Protein AF-A0A6I7F996-F1 (afdb_monomer)

Nearest PDB structures (foldseek):
  5msj-assembly3_U  TM=1.846E-01  e=1.921E+00  Mus musculus
  6dfk-assembly1_A  TM=1.838E-01  e=2.867E+00  Plasmodium falciparum 3D7
  6dfk-assembly2_J  TM=1.893E-01  e=5.777E+00  Plasmodium falciparum 3D7
  6dfk-assembly1_G  TM=1.879E-01  e=9.530E+00  Plasmodium falciparum 3D7

Foldseek 3Di:
DVVVVVVVVVVVVVVVVLVVVVVVLVVVLVVCVVVVVVLVNLVSVVVNVLVVLLVVLCCPQVVVPCPPQQWLCVVLPHDPDPVLSVQGRPHGDDDPVVSLVSLLVSLCVVQVVDLVSLVVLLVVLVVVLPDDPVNVVVVCCLVVCVVVVLVCLVVPVVVCVVVPPPPRPSDDVVVVSVSVSVSVVSSSVSVVSRVVVVSVSSNVSSVSSSVSSVVSSVVSVVVD

pLDDT: mean 70.76, std 12.23, range [37.94, 91.31]

Sequence (224 aa):
MLDFLKGFMLVFKQFLWLFLMILGLVLVSIICWNLKLYTPIFYIMVIGAYFFVWYVPYVVFLSPLRIKRDNLYLWLDQPTDRELVSQLSDIDVKGLMENLEAVSKCLKVYAGFDVFKLRLLKGYFKTKNSEGHMEILSRSIITVLTGPILLFAINNRETLEVLKPSDFPDVNPMFLTILNFITLGWYFMSILAALTTDYAINKKRNRLLEEILDACISDLEQKK

Solvent-accessible surface area (backbone atoms only — not comparable to full-atom values): 12381 Å² total; per-residue (Å²): 111,75,62,59,51,49,53,49,48,51,53,48,50,53,53,48,51,52,49,53,50,52,51,49,54,51,52,52,39,53,51,28,55,75,70,68,40,60,63,64,39,54,51,51,53,51,53,52,52,51,51,55,61,55,45,51,54,44,54,69,51,61,50,64,85,65,68,77,50,64,20,41,23,55,61,63,65,62,63,91,43,73,70,62,30,59,67,26,55,76,35,72,59,66,57,72,66,60,43,53,51,51,52,42,50,50,54,36,58,75,36,68,72,34,58,68,51,41,52,50,53,33,52,52,34,50,60,72,52,45,86,48,72,66,54,58,46,51,55,45,50,51,61,62,47,46,58,55,52,53,49,46,55,67,73,41,54,70,73,52,52,76,69,52,69,86,86,50,82,84,47,62,65,68,58,55,53,51,52,50,52,52,49,53,52,50,54,51,52,43,53,50,50,36,56,53,49,55,49,55,51,52,45,54,49,31,49,53,53,36,53,44,39,51,53,50,42,51,56,55,63,73,74,106

Secondary structure (DSSP, 8-state):
-HHHHHHHHHHHHHHHHHHHHHHHHHHHHHHHHHTT-HHHHHHHHHHHHHHHHHHHHIIIIIGGGG----BHHHHTT--S-HHHHHHHHTSBP--HHHHHHHHHHHHHHHTTT-HHHHHHHHHHHHHHHS--HHHHHHHHHHHHHHHHHHHHHHH-HHHHHTTS-TT-TTS-HHHHHHHHHHHHHHHHHHHHHHHHHHHHHHHHHHHHHHHHHHHHHHHHHHT-

Radius of gyration: 25.51 Å; Cα contacts (8 Å, |Δi|>4): 126; chains: 1; bounding box: 50×36×77 Å

Structure (mmCIF, N/CA/C/O backbone):
data_AF-A0A6I7F996-F1
#
_entry.id   AF-A0A6I7F996-F1
#
loop_
_atom_site.group_PDB
_atom_site.id
_atom_site.type_symbol
_atom_site.label_atom_id
_atom_site.label_alt_id
_atom_site.label_comp_id
_atom_site.label_asym_id
_atom_site.label_entity_id
_atom_site.label_seq_id
_atom_site.pdbx_PDB_ins_code
_atom_site.Cartn_x
_atom_site.Cartn_y
_atom_site.Cartn_z
_atom_site.occupancy
_atom_site.B_iso_or_equiv
_atom_site.auth_seq_id
_atom_site.auth_comp_id
_atom_site.auth_asym_id
_atom_site.auth_atom_id
_atom_site.pdbx_PDB_model_num
ATOM 1 N N . MET A 1 1 ? -19.848 16.163 -3.333 1.00 43.62 1 MET A N 1
ATOM 2 C CA . MET A 1 1 ? -19.571 16.540 -4.744 1.00 43.62 1 MET A CA 1
ATOM 3 C C . MET A 1 1 ? -18.198 17.205 -4.929 1.00 43.62 1 MET A C 1
ATOM 5 O O . MET A 1 1 ? -17.421 16.715 -5.737 1.00 43.62 1 MET A O 1
ATOM 9 N N . LEU A 1 2 ? -17.850 18.254 -4.167 1.00 39.06 2 LEU A N 1
ATOM 10 C CA . LEU A 1 2 ? -16.585 19.002 -4.329 1.00 39.06 2 LEU A CA 1
ATOM 11 C C . LEU A 1 2 ? -15.312 18.159 -4.122 1.00 39.06 2 LEU A C 1
ATOM 13 O O . LEU A 1 2 ? -14.304 18.356 -4.792 1.00 39.06 2 LEU A O 1
ATOM 17 N N . ASP A 1 3 ? -15.354 17.198 -3.206 1.00 37.94 3 ASP A N 1
ATOM 18 C CA . ASP A 1 3 ? -14.180 16.390 -2.890 1.00 37.94 3 ASP A CA 1
ATOM 19 C C . ASP A 1 3 ? -14.031 15.132 -3.757 1.00 37.94 3 ASP A C 1
ATOM 21 O O . ASP A 1 3 ? -12.910 14.685 -3.988 1.00 37.94 3 ASP A O 1
ATOM 25 N N . PHE A 1 4 ? -15.135 14.626 -4.313 1.00 41.75 4 PHE A N 1
ATOM 26 C CA . PHE A 1 4 ? -15.098 13.661 -5.416 1.00 41.75 4 PHE A CA 1
ATOM 27 C C . PHE A 1 4 ? -14.421 14.297 -6.640 1.00 41.75 4 PHE A C 1
ATOM 29 O O . PHE A 1 4 ? -13.537 13.699 -7.242 1.00 41.75 4 PHE A O 1
ATOM 36 N N . LEU A 1 5 ? -14.737 15.567 -6.924 1.00 49.84 5 LEU A N 1
ATOM 37 C CA . LEU A 1 5 ? -14.072 16.378 -7.948 1.00 49.84 5 LEU A CA 1
ATOM 38 C C . LEU A 1 5 ? -12.571 16.568 -7.688 1.00 49.84 5 LEU A C 1
ATOM 40 O O . LEU A 1 5 ? -11.797 16.539 -8.637 1.00 49.84 5 LEU A O 1
ATOM 44 N N . LYS A 1 6 ? -12.137 16.722 -6.429 1.00 48.31 6 LYS A N 1
ATOM 45 C CA . LYS A 1 6 ? -10.707 16.820 -6.072 1.00 48.31 6 LYS A CA 1
ATOM 46 C C . LYS A 1 6 ? -9.969 15.489 -6.222 1.00 48.31 6 LYS A C 1
ATOM 48 O O . LYS A 1 6 ? -8.857 15.483 -6.744 1.00 48.31 6 LYS A O 1
ATOM 53 N N . GLY A 1 7 ? -10.574 14.379 -5.789 1.00 49.28 7 GLY A N 1
ATOM 54 C CA . GLY A 1 7 ? -10.022 13.034 -5.986 1.00 49.28 7 GLY A CA 1
ATOM 55 C C . GLY A 1 7 ? -9.913 12.686 -7.471 1.00 49.28 7 GLY A C 1
ATOM 56 O O . GLY A 1 7 ? -8.848 12.292 -7.940 1.00 49.28 7 GLY A O 1
ATOM 57 N N . PHE A 1 8 ? -10.976 12.963 -8.229 1.00 56.00 8 PHE A N 1
ATOM 58 C CA . PHE A 1 8 ? -10.998 12.839 -9.683 1.00 56.00 8 PHE A CA 1
ATOM 59 C C . PHE A 1 8 ? -9.946 13.734 -10.349 1.00 56.00 8 PHE A C 1
ATOM 61 O O . PHE A 1 8 ? -9.205 13.254 -11.197 1.00 56.00 8 PHE A O 1
ATOM 68 N N . MET A 1 9 ? -9.792 14.996 -9.926 1.00 60.12 9 MET A N 1
ATOM 69 C CA . MET A 1 9 ? -8.738 15.888 -10.431 1.00 60.12 9 MET A CA 1
ATOM 70 C C . MET A 1 9 ? -7.330 15.367 -10.146 1.00 60.12 9 MET A C 1
ATOM 72 O O . MET A 1 9 ? -6.432 15.592 -10.950 1.00 60.12 9 MET A O 1
ATOM 76 N N . LEU A 1 10 ? -7.110 14.703 -9.011 1.00 63.66 10 LEU A N 1
ATOM 77 C CA . LEU A 1 10 ? -5.795 14.188 -8.639 1.00 63.66 10 LEU A CA 1
ATOM 78 C C . LEU A 1 10 ? -5.418 12.969 -9.486 1.00 63.66 10 LEU A C 1
ATOM 80 O O . LEU A 1 10 ? -4.315 12.931 -10.029 1.00 63.66 10 LEU A O 1
ATOM 84 N N . VAL A 1 11 ? -6.358 12.041 -9.674 1.00 64.62 11 VAL A N 1
ATOM 85 C CA . VAL A 1 11 ? -6.205 10.904 -10.595 1.00 64.62 11 VAL A CA 1
ATOM 86 C C . VAL A 1 11 ? -6.045 11.410 -12.031 1.00 64.62 11 VAL A C 1
ATOM 88 O O . VAL A 1 11 ? -5.104 11.035 -12.723 1.00 64.62 11 VAL A O 1
ATOM 91 N N . PHE A 1 12 ? -6.881 12.358 -12.459 1.00 71.19 12 PHE A N 1
ATOM 92 C CA . PHE A 1 12 ? -6.782 12.994 -13.772 1.00 71.19 12 PHE A CA 1
ATOM 93 C C . PHE A 1 12 ? -5.434 13.697 -13.975 1.00 71.19 12 PHE A C 1
ATOM 95 O O . PHE A 1 12 ? -4.835 13.572 -15.035 1.00 71.19 12 PHE A O 1
ATOM 102 N N . LYS A 1 13 ? -4.897 14.376 -12.954 1.00 75.62 13 LYS A N 1
ATOM 103 C CA . LYS A 1 13 ? -3.570 15.008 -12.999 1.00 75.62 13 LYS A CA 1
ATOM 104 C C . LYS A 1 13 ? -2.444 13.979 -13.123 1.00 75.62 13 LYS A C 1
ATOM 106 O O . LYS A 1 13 ? -1.468 14.251 -13.817 1.00 75.62 13 LYS A O 1
ATOM 111 N N . GLN A 1 14 ? -2.570 12.817 -12.481 1.00 70.94 14 GLN A N 1
ATOM 112 C CA . GLN A 1 14 ? -1.615 11.711 -12.620 1.00 70.94 14 GLN A CA 1
ATOM 113 C C . GLN A 1 14 ? -1.652 11.116 -14.035 1.00 70.94 14 GLN A C 1
ATOM 115 O O . GLN A 1 14 ? -0.597 10.930 -14.639 1.00 70.94 14 GLN A O 1
ATOM 120 N N . PHE A 1 15 ? -2.847 10.897 -14.594 1.00 74.88 15 PHE A N 1
ATOM 121 C CA . PHE A 1 15 ? -3.007 10.463 -15.986 1.00 74.88 15 PHE A CA 1
ATOM 122 C C . PHE A 1 15 ? -2.517 11.515 -16.984 1.00 74.88 15 PHE A C 1
ATOM 124 O O . PHE A 1 15 ? -1.871 11.164 -17.966 1.00 74.88 15 PHE A O 1
ATOM 131 N N . LEU A 1 16 ? -2.755 12.802 -16.719 1.00 81.25 16 LEU A N 1
ATOM 132 C CA . LEU A 1 16 ? -2.269 13.906 -17.545 1.00 81.25 16 LEU A CA 1
ATOM 133 C C . LEU A 1 16 ? -0.738 13.956 -17.564 1.00 81.25 16 LEU A C 1
ATOM 135 O O . LEU A 1 16 ? -0.148 14.142 -18.622 1.00 81.25 16 LEU A O 1
ATOM 139 N N . TRP A 1 17 ? -0.086 13.753 -16.416 1.00 78.00 17 TRP A N 1
ATOM 140 C CA . TRP A 1 17 ? 1.375 13.676 -16.335 1.00 78.00 17 TRP A CA 1
ATOM 141 C C . TRP A 1 17 ? 1.937 12.505 -17.139 1.00 78.00 17 TRP A C 1
ATOM 143 O O . TRP A 1 17 ? 2.900 12.677 -17.884 1.00 78.00 17 TRP A O 1
ATOM 153 N N . LEU A 1 18 ? 1.310 11.332 -17.031 1.00 77.19 18 LEU A N 1
ATOM 154 C CA . LEU A 1 18 ? 1.701 10.156 -17.803 1.00 77.19 18 LEU A CA 1
ATOM 155 C C . LEU A 1 18 ? 1.487 10.374 -19.308 1.00 77.19 18 LEU A C 1
ATOM 157 O O . LEU A 1 18 ? 2.366 10.061 -20.107 1.00 77.19 18 LEU A O 1
ATOM 161 N N . PHE A 1 19 ? 0.366 10.987 -19.691 1.00 79.94 19 PHE A N 1
ATOM 162 C CA . PHE A 1 19 ? 0.077 11.356 -21.074 1.00 79.94 19 PHE A CA 1
ATOM 163 C C . PHE A 1 19 ? 1.107 12.347 -21.632 1.00 79.94 19 PHE A C 1
ATOM 165 O O . PHE A 1 19 ? 1.636 12.126 -22.717 1.00 79.94 19 PHE A O 1
ATOM 172 N N . LEU A 1 20 ? 1.447 13.401 -20.882 1.00 84.56 20 LEU A N 1
ATOM 173 C CA . LEU A 1 20 ? 2.467 14.379 -21.277 1.00 84.56 20 LEU A CA 1
ATOM 174 C C . LEU A 1 20 ? 3.854 13.742 -21.416 1.00 84.56 20 LEU A C 1
ATOM 176 O O . LEU A 1 20 ? 4.589 14.079 -22.342 1.00 84.56 20 LEU A O 1
ATOM 180 N N . MET A 1 21 ? 4.202 12.800 -20.537 1.00 81.94 21 MET A N 1
ATOM 181 C CA . MET A 1 21 ? 5.456 12.054 -20.634 1.00 81.94 21 MET A CA 1
ATOM 182 C C . MET A 1 21 ? 5.498 11.195 -21.906 1.00 81.94 21 MET A C 1
ATOM 184 O O . MET A 1 21 ? 6.479 11.258 -22.644 1.00 81.94 21 MET A O 1
ATOM 188 N N . ILE A 1 22 ? 4.433 10.438 -22.198 1.00 80.06 22 ILE A N 1
ATOM 189 C CA . ILE A 1 22 ? 4.330 9.634 -23.429 1.00 80.06 22 ILE A CA 1
ATOM 190 C C . ILE A 1 22 ? 4.406 10.538 -24.661 1.00 80.06 22 ILE A C 1
ATOM 192 O O . ILE A 1 22 ? 5.162 10.246 -25.584 1.00 80.06 22 ILE A O 1
ATOM 196 N N . LEU A 1 23 ? 3.682 11.661 -24.660 1.00 83.31 23 LEU A N 1
ATOM 197 C CA . LEU A 1 23 ? 3.721 12.643 -25.742 1.00 83.31 23 LEU A CA 1
ATOM 198 C C . LEU A 1 23 ? 5.149 13.170 -25.962 1.00 83.31 23 LEU A C 1
ATOM 200 O O . LEU A 1 23 ? 5.6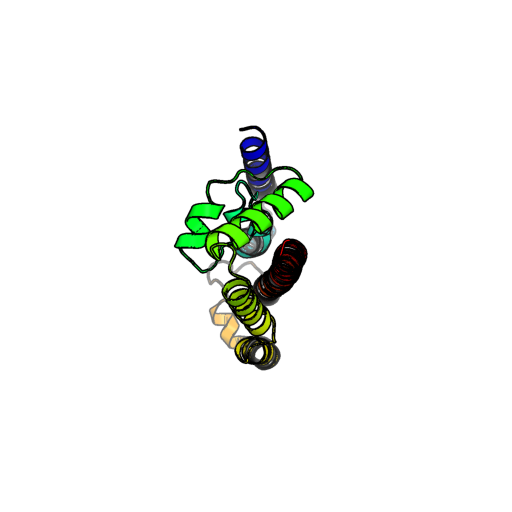07 13.247 -27.100 1.00 83.31 23 LEU A O 1
ATOM 204 N N . GLY A 1 24 ? 5.874 13.471 -24.881 1.00 85.94 24 GLY A N 1
ATOM 205 C CA . GLY A 1 24 ? 7.282 13.864 -24.929 1.00 85.94 24 GLY A CA 1
ATOM 206 C C . GLY A 1 24 ? 8.174 12.787 -25.552 1.00 85.94 24 GLY A C 1
ATOM 207 O O . GLY A 1 24 ? 8.942 13.087 -26.463 1.00 85.94 24 GLY A O 1
ATOM 208 N N . LEU A 1 25 ? 8.036 11.525 -25.131 1.00 82.38 25 LEU A N 1
ATOM 209 C CA . LEU A 1 25 ? 8.804 10.404 -25.692 1.00 82.38 25 LEU A CA 1
ATOM 210 C C . LEU A 1 25 ? 8.501 10.186 -27.184 1.00 82.38 25 LEU A C 1
ATOM 212 O O . LEU A 1 25 ? 9.417 9.932 -27.968 1.00 82.38 25 LEU A O 1
ATOM 216 N N . VAL A 1 26 ? 7.240 10.340 -27.597 1.00 81.25 26 VAL A N 1
ATOM 217 C CA . VAL A 1 26 ? 6.827 10.263 -29.007 1.00 81.25 26 VAL A CA 1
ATOM 218 C C . VAL A 1 26 ? 7.432 11.411 -29.818 1.00 81.25 26 VAL A C 1
ATOM 220 O O . VAL A 1 26 ? 7.997 11.165 -30.882 1.00 81.25 26 VAL A O 1
ATOM 223 N N . LEU A 1 27 ? 7.385 12.649 -29.315 1.00 85.44 27 LEU A N 1
ATOM 224 C CA . LEU A 1 27 ? 7.980 13.810 -29.988 1.00 85.44 27 LEU A CA 1
ATOM 225 C C . LEU A 1 27 ? 9.492 13.646 -30.177 1.00 85.44 27 LEU A C 1
ATOM 227 O O . LEU A 1 27 ? 9.997 13.864 -31.277 1.00 85.44 27 LEU A O 1
ATOM 231 N N . VAL A 1 28 ? 10.208 13.201 -29.140 1.00 84.75 28 VAL A N 1
ATOM 232 C CA . VAL A 1 28 ? 11.648 12.920 -29.239 1.00 84.75 28 VAL A CA 1
ATOM 233 C C . VAL A 1 28 ? 11.909 11.802 -30.254 1.00 84.75 28 VAL A C 1
ATOM 235 O O . VAL A 1 28 ? 12.812 11.932 -31.077 1.00 84.75 28 VAL A O 1
ATOM 238 N N . SER A 1 29 ? 11.078 10.756 -30.279 1.00 78.69 29 SER A N 1
ATOM 239 C CA . SER A 1 29 ? 11.195 9.667 -31.261 1.00 78.69 29 SER A CA 1
ATOM 240 C C . SER A 1 29 ? 11.006 10.155 -32.703 1.00 78.69 29 SER A C 1
ATOM 242 O O . SER A 1 29 ? 11.769 9.763 -33.583 1.00 78.69 29 SER A O 1
ATOM 244 N N . ILE A 1 30 ? 10.047 11.057 -32.952 1.00 81.69 30 ILE A N 1
ATOM 245 C CA . ILE A 1 30 ? 9.816 11.671 -34.272 1.00 81.69 30 ILE A CA 1
ATOM 246 C C . ILE A 1 30 ? 11.012 12.537 -34.693 1.00 81.69 30 ILE A C 1
ATOM 248 O O . ILE A 1 30 ? 11.427 12.497 -35.852 1.00 81.69 30 ILE A O 1
ATOM 252 N N . ILE A 1 31 ? 11.595 13.308 -33.771 1.00 85.75 31 ILE A N 1
ATOM 253 C CA . ILE A 1 31 ? 12.795 14.115 -34.046 1.00 85.75 31 ILE A CA 1
ATOM 254 C C . ILE A 1 31 ? 13.975 13.200 -34.403 1.00 85.75 31 ILE A C 1
ATOM 256 O O . ILE A 1 31 ? 14.625 13.410 -35.426 1.00 85.75 31 ILE A O 1
ATOM 260 N N . CYS A 1 32 ? 14.216 12.147 -33.616 1.00 84.06 32 CYS A N 1
ATOM 261 C CA . CYS A 1 32 ? 15.264 11.164 -33.893 1.00 84.06 32 CYS A CA 1
ATOM 262 C C . CYS A 1 32 ? 15.055 10.453 -35.238 1.00 84.06 32 CYS A C 1
ATOM 264 O O . CYS A 1 32 ? 16.023 10.249 -35.971 1.00 84.06 32 CYS A O 1
ATOM 266 N N . TRP A 1 33 ? 13.805 10.141 -35.600 1.00 79.50 33 TRP A N 1
ATOM 267 C CA . TRP A 1 33 ? 13.462 9.540 -36.891 1.00 79.50 33 TRP A CA 1
ATOM 268 C C . TRP A 1 33 ? 13.813 10.461 -38.064 1.00 79.50 33 TRP A C 1
ATOM 270 O O . TRP A 1 33 ? 14.453 10.029 -39.021 1.00 79.50 33 TRP A O 1
ATOM 280 N N . ASN A 1 34 ? 13.467 11.749 -37.968 1.00 84.88 34 ASN A N 1
ATOM 281 C CA . ASN A 1 34 ? 13.805 12.747 -38.989 1.00 84.88 34 ASN A CA 1
ATOM 282 C C . ASN A 1 34 ? 15.320 12.963 -39.129 1.00 84.88 34 ASN A C 1
ATOM 284 O O . ASN A 1 34 ? 15.812 13.204 -40.230 1.00 84.88 34 ASN A O 1
ATOM 288 N N . LEU A 1 35 ? 16.068 12.822 -38.033 1.00 86.88 35 LEU A N 1
ATOM 289 C CA . LEU A 1 35 ? 17.531 12.892 -38.020 1.00 86.88 35 LEU A CA 1
ATOM 290 C C . LEU A 1 35 ? 18.212 11.568 -38.417 1.00 86.88 35 LEU A C 1
ATOM 292 O O . LEU A 1 35 ? 19.439 11.498 -38.409 1.00 86.88 35 LEU A O 1
ATOM 296 N N . LYS A 1 36 ? 17.443 10.522 -38.766 1.00 83.56 36 LYS A N 1
ATOM 297 C CA . LYS A 1 36 ? 17.928 9.159 -39.069 1.00 83.56 36 LYS A CA 1
ATOM 298 C C . LYS A 1 36 ? 18.765 8.539 -37.939 1.00 83.56 36 LYS A C 1
ATOM 300 O O . LYS A 1 36 ? 19.608 7.674 -38.170 1.00 83.56 36 LYS A O 1
ATOM 305 N N . LEU A 1 37 ? 18.521 8.968 -36.703 1.00 80.19 37 LEU A N 1
ATOM 306 C CA . LEU A 1 37 ? 19.146 8.432 -35.500 1.00 80.19 37 LEU A CA 1
ATOM 307 C C . LEU A 1 37 ? 18.280 7.288 -34.966 1.00 80.19 37 LEU A C 1
ATOM 309 O O . LEU A 1 37 ? 17.506 7.470 -34.032 1.00 80.19 37 LEU A O 1
ATOM 313 N N . TYR A 1 38 ? 18.390 6.106 -35.572 1.00 75.06 38 TYR A N 1
ATOM 314 C CA . TYR A 1 38 ? 17.529 4.964 -35.238 1.00 75.06 38 TYR A CA 1
ATOM 315 C C . TYR A 1 38 ? 17.861 4.327 -33.884 1.00 75.06 38 TYR A C 1
ATOM 317 O O . TYR A 1 38 ? 16.960 3.967 -33.134 1.00 75.06 38 TYR A O 1
ATOM 325 N N . THR A 1 39 ? 19.141 4.268 -33.511 1.00 76.25 39 THR A N 1
ATOM 326 C CA . THR A 1 39 ? 19.589 3.714 -32.225 1.00 76.25 39 THR A CA 1
ATOM 327 C C . THR A 1 39 ? 18.903 4.355 -31.007 1.00 76.25 39 THR A C 1
ATOM 329 O O . THR A 1 39 ? 18.321 3.613 -30.219 1.00 76.25 39 THR A O 1
ATOM 332 N N . PRO A 1 40 ? 18.880 5.693 -30.819 1.00 78.38 40 PRO A N 1
ATOM 333 C CA . PRO A 1 40 ? 18.213 6.295 -29.661 1.00 78.38 40 PRO A CA 1
ATOM 334 C C . PRO A 1 40 ? 16.697 6.053 -29.621 1.00 78.38 40 PRO A C 1
ATOM 336 O O . PRO A 1 40 ? 16.137 6.023 -28.529 1.00 78.38 40 PRO A O 1
ATOM 339 N N . ILE A 1 41 ? 16.036 5.816 -30.761 1.00 75.12 41 ILE A N 1
ATOM 340 C CA . ILE A 1 41 ? 14.598 5.490 -30.802 1.00 75.12 41 ILE A CA 1
ATOM 341 C C . ILE A 1 41 ? 14.331 4.182 -30.053 1.00 75.12 41 ILE A C 1
ATOM 343 O O . ILE A 1 41 ? 13.409 4.120 -29.241 1.00 75.12 41 ILE A O 1
ATOM 347 N N . PHE A 1 42 ? 15.175 3.165 -30.246 1.00 72.31 42 PHE A N 1
ATOM 348 C CA . PHE A 1 42 ? 15.040 1.895 -29.533 1.00 72.31 42 PHE A CA 1
ATOM 349 C C . PHE A 1 42 ? 15.235 2.049 -28.018 1.00 72.31 42 PHE A C 1
ATOM 351 O O . PHE A 1 42 ? 14.460 1.489 -27.244 1.00 72.31 42 PHE A O 1
ATOM 358 N N . TYR A 1 43 ? 16.195 2.868 -27.570 1.00 79.31 43 TYR A N 1
ATOM 359 C CA . TYR A 1 43 ? 16.358 3.163 -26.138 1.00 79.31 43 TYR A CA 1
ATOM 360 C C . TYR A 1 43 ? 15.144 3.903 -25.561 1.00 79.31 43 TYR A C 1
ATOM 362 O O . TYR A 1 43 ? 14.701 3.573 -24.463 1.00 79.31 43 TYR A O 1
ATOM 370 N N . ILE A 1 44 ? 14.575 4.862 -26.298 1.00 78.75 44 ILE A N 1
ATOM 371 C CA . ILE A 1 44 ? 13.371 5.599 -25.885 1.00 78.75 44 ILE A CA 1
ATOM 372 C C . ILE A 1 44 ? 12.171 4.654 -25.744 1.00 78.75 44 ILE A C 1
ATOM 374 O O . ILE A 1 44 ? 11.451 4.732 -24.747 1.00 78.75 44 ILE A O 1
ATOM 378 N N . MET A 1 45 ? 11.981 3.732 -26.694 1.00 73.12 45 MET A N 1
ATOM 379 C CA . MET A 1 45 ? 10.914 2.726 -26.638 1.00 73.12 45 MET A CA 1
ATOM 380 C C . MET A 1 45 ? 11.061 1.802 -25.427 1.00 73.12 45 MET A C 1
ATOM 382 O O . MET A 1 45 ? 10.096 1.600 -24.688 1.00 73.12 45 MET A O 1
ATOM 386 N N . VAL A 1 46 ? 12.271 1.291 -25.184 1.00 75.88 46 VAL A N 1
ATOM 387 C CA . VAL A 1 46 ? 12.561 0.434 -24.027 1.00 75.88 46 VAL A CA 1
ATOM 388 C C . VAL A 1 46 ? 12.302 1.184 -22.721 1.00 75.88 46 VAL A C 1
ATOM 390 O O . VAL A 1 46 ? 11.573 0.686 -21.866 1.00 75.88 46 VAL A O 1
ATOM 393 N N . ILE A 1 47 ? 12.830 2.401 -22.573 1.00 81.44 47 ILE A N 1
ATOM 394 C CA . ILE A 1 47 ? 12.609 3.235 -21.383 1.00 81.44 47 ILE A CA 1
ATOM 395 C C . ILE A 1 47 ? 11.108 3.467 -21.158 1.00 81.44 47 ILE A C 1
ATOM 397 O O . ILE A 1 47 ? 10.624 3.289 -20.041 1.00 81.44 47 ILE A O 1
ATOM 401 N N . GLY A 1 48 ? 10.356 3.798 -22.213 1.00 71.50 48 GLY A N 1
ATOM 402 C CA . GLY A 1 48 ? 8.905 3.981 -22.144 1.00 71.50 48 GLY A CA 1
ATOM 403 C C . GLY A 1 48 ? 8.161 2.738 -21.643 1.00 71.50 48 GLY A C 1
ATOM 404 O O . GLY A 1 48 ? 7.291 2.854 -20.779 1.00 71.50 48 GLY A O 1
ATOM 405 N N . ALA A 1 49 ? 8.540 1.548 -22.120 1.00 73.44 49 ALA A N 1
ATOM 406 C CA . ALA A 1 49 ? 7.951 0.285 -21.676 1.00 73.44 49 ALA A CA 1
ATOM 407 C C . ALA A 1 49 ? 8.213 0.012 -20.184 1.00 73.44 49 ALA A C 1
ATOM 409 O O . ALA A 1 49 ? 7.280 -0.297 -19.441 1.00 73.44 49 ALA A O 1
ATOM 410 N N . TYR A 1 50 ? 9.452 0.195 -19.714 1.00 75.81 50 TYR A N 1
ATOM 411 C CA . TYR A 1 50 ? 9.786 0.029 -18.294 1.00 75.81 50 TYR A CA 1
ATOM 412 C C . TYR A 1 50 ? 9.058 1.036 -17.399 1.00 75.81 50 TYR A C 1
ATOM 414 O O . TYR A 1 50 ? 8.539 0.654 -16.351 1.00 75.81 50 TYR A O 1
ATOM 422 N N . PHE A 1 51 ? 8.943 2.299 -17.820 1.00 75.94 51 PHE A N 1
ATOM 423 C CA . PHE A 1 51 ? 8.164 3.295 -17.081 1.00 75.94 51 PHE A CA 1
ATOM 424 C C . PHE A 1 51 ? 6.692 2.898 -16.945 1.00 75.94 51 PHE A C 1
ATOM 426 O O . PHE A 1 51 ? 6.115 3.066 -15.870 1.00 75.94 51 PHE A O 1
ATOM 433 N N . PHE A 1 52 ? 6.088 2.342 -17.999 1.00 70.31 52 PHE A N 1
ATOM 434 C CA . PHE A 1 52 ? 4.715 1.842 -17.940 1.00 70.31 52 PHE A CA 1
ATOM 435 C C . PHE A 1 52 ? 4.576 0.690 -16.936 1.00 70.31 52 PHE A C 1
ATOM 437 O O . PHE A 1 52 ? 3.668 0.693 -16.104 1.00 70.31 52 PHE A O 1
ATOM 444 N N . VAL A 1 53 ? 5.525 -0.249 -16.953 1.00 70.31 53 VAL A N 1
ATOM 445 C CA . VAL A 1 53 ? 5.588 -1.355 -15.989 1.00 70.31 53 VAL A CA 1
ATOM 446 C C . VAL A 1 53 ? 5.739 -0.840 -14.551 1.00 70.31 53 VAL A C 1
ATOM 448 O O . VAL A 1 53 ? 5.041 -1.319 -13.664 1.00 70.31 53 VAL A O 1
ATOM 451 N N . TRP A 1 54 ? 6.579 0.167 -14.297 1.00 76.06 54 TRP A N 1
ATOM 452 C CA . TRP A 1 54 ? 6.771 0.742 -12.954 1.00 76.06 54 TRP A CA 1
ATOM 453 C C . TRP A 1 54 ? 5.582 1.568 -12.458 1.00 76.06 54 TRP A C 1
ATOM 455 O O . TRP A 1 54 ? 5.363 1.670 -11.245 1.00 76.06 54 TRP A O 1
ATOM 465 N N . TYR A 1 55 ? 4.803 2.137 -13.378 1.00 71.50 55 TYR A N 1
ATOM 466 C CA . TYR A 1 55 ? 3.616 2.918 -13.053 1.00 71.50 55 TYR A CA 1
ATOM 467 C C . TYR A 1 55 ? 2.501 2.058 -12.441 1.00 71.50 55 TYR A C 1
ATOM 469 O O . TYR A 1 55 ? 1.799 2.518 -11.542 1.00 71.50 55 TYR A O 1
ATOM 477 N N . VAL A 1 56 ? 2.367 0.792 -12.854 1.00 67.81 56 VAL A N 1
ATOM 478 C CA . VAL A 1 56 ? 1.331 -0.114 -12.329 1.00 67.81 56 VAL A CA 1
ATOM 479 C C . VAL A 1 56 ? 1.478 -0.341 -10.813 1.00 67.81 56 VAL A C 1
ATOM 481 O O . VAL A 1 56 ? 0.517 -0.066 -10.095 1.00 67.81 56 VAL A O 1
ATOM 484 N N . PRO A 1 57 ? 2.647 -0.742 -10.270 1.00 64.88 57 PRO A N 1
ATOM 485 C CA . PRO A 1 57 ? 2.866 -0.815 -8.826 1.00 64.88 57 PRO A CA 1
ATOM 486 C C . PRO A 1 57 ? 2.624 0.505 -8.098 1.00 64.88 57 PRO A C 1
ATOM 488 O O . PRO A 1 57 ? 2.077 0.510 -6.999 1.00 64.88 57 PRO A O 1
ATOM 491 N N . TYR A 1 58 ? 3.004 1.630 -8.707 1.00 68.12 58 TYR A N 1
ATOM 492 C CA . TYR A 1 58 ? 2.777 2.948 -8.122 1.00 68.12 58 TYR A CA 1
ATOM 493 C C . TYR A 1 58 ? 1.279 3.242 -7.946 1.00 68.12 58 TYR A C 1
ATOM 495 O O . TYR A 1 58 ? 0.850 3.673 -6.876 1.00 68.12 58 TYR A O 1
ATOM 503 N N . VAL A 1 59 ? 0.456 2.948 -8.953 1.00 65.06 59 VAL A N 1
ATOM 504 C CA . VAL A 1 59 ? -0.996 3.146 -8.860 1.00 65.06 59 VAL A CA 1
ATOM 505 C C . VAL A 1 59 ? -1.653 2.113 -7.944 1.00 65.06 59 VAL A C 1
ATOM 507 O O . VAL A 1 59 ? -2.505 2.473 -7.139 1.00 65.06 59 VAL A O 1
ATOM 510 N N . VAL A 1 60 ? -1.261 0.843 -8.028 1.00 61.88 60 VAL A N 1
ATOM 511 C CA . VAL A 1 60 ? -1.933 -0.246 -7.303 1.00 61.88 60 VAL A CA 1
ATOM 512 C C . VAL A 1 60 ? -1.530 -0.304 -5.830 1.00 61.88 60 VAL A C 1
ATOM 514 O O . VAL A 1 60 ? -2.394 -0.485 -4.981 1.00 61.88 60 VAL A O 1
ATOM 517 N N . PHE A 1 61 ? -0.245 -0.140 -5.506 1.00 59.56 61 PHE A N 1
ATOM 518 C CA . PHE A 1 61 ? 0.266 -0.333 -4.143 1.00 59.56 61 PHE A CA 1
ATOM 519 C C . PHE A 1 61 ? 0.498 0.976 -3.383 1.00 59.56 61 PHE A C 1
ATOM 521 O O . PHE A 1 61 ? 0.345 1.007 -2.166 1.00 59.56 61 PHE A O 1
ATOM 528 N N . LEU A 1 62 ? 0.858 2.065 -4.072 1.00 59.31 62 LEU A N 1
ATOM 529 C CA . LEU A 1 62 ? 1.214 3.338 -3.426 1.00 59.31 62 LEU A CA 1
ATOM 530 C C . LEU A 1 62 ? 0.088 4.385 -3.492 1.00 59.31 62 LEU A C 1
ATOM 532 O O . LEU A 1 62 ? -0.048 5.195 -2.574 1.00 59.31 62 LEU A O 1
ATOM 536 N N . SER A 1 63 ? -0.756 4.370 -4.531 1.00 52.62 63 SER A N 1
ATOM 537 C CA . SER A 1 63 ? -1.863 5.326 -4.671 1.00 52.62 63 SER A CA 1
ATOM 538 C C . SER A 1 63 ? -3.094 5.097 -3.775 1.00 52.62 63 SER A C 1
ATOM 540 O O . SER A 1 63 ? -3.724 6.106 -3.436 1.00 52.62 63 SER A O 1
ATOM 542 N N . PRO A 1 64 ? -3.492 3.875 -3.346 1.00 50.12 64 PRO A N 1
ATOM 543 C CA . PRO A 1 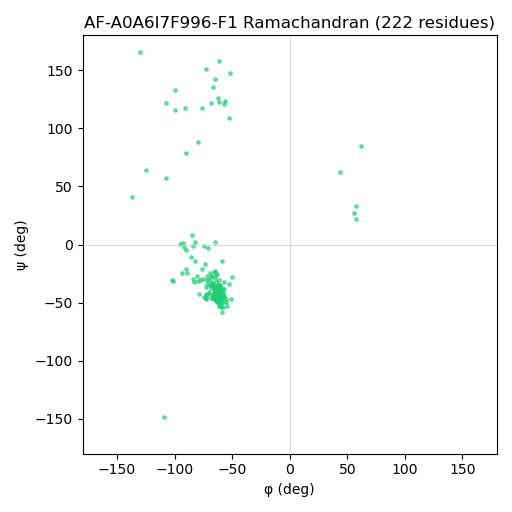64 ? -4.697 3.723 -2.522 1.00 50.12 64 PRO A CA 1
ATOM 544 C C . PRO A 1 64 ? -4.536 4.252 -1.087 1.00 50.12 64 PRO A C 1
ATOM 546 O O . PRO A 1 64 ? -5.518 4.340 -0.356 1.00 50.12 64 PRO A O 1
ATOM 549 N N . LEU A 1 65 ? -3.351 4.735 -0.696 1.00 49.66 65 LEU A N 1
ATOM 550 C CA . LEU A 1 65 ? -3.097 5.353 0.614 1.00 49.66 65 LEU A CA 1
ATOM 551 C C . LEU A 1 65 ? -3.851 6.675 0.868 1.00 49.66 65 LEU A C 1
ATOM 553 O O . LEU A 1 65 ? -3.670 7.303 1.912 1.00 49.66 65 LEU A O 1
ATOM 557 N N . ARG A 1 66 ? -4.696 7.128 -0.066 1.00 48.78 66 ARG A N 1
ATOM 558 C CA . ARG A 1 66 ? -5.561 8.307 0.096 1.00 48.78 66 ARG A CA 1
ATOM 559 C C . ARG A 1 66 ? -6.976 8.081 -0.434 1.00 48.78 66 ARG A C 1
ATOM 561 O O . ARG A 1 66 ? -7.540 8.982 -1.057 1.00 48.78 66 ARG A O 1
ATOM 568 N N . ILE A 1 67 ? -7.571 6.909 -0.199 1.00 55.22 67 ILE A N 1
ATOM 569 C CA . ILE A 1 67 ? -9.029 6.791 -0.346 1.00 55.22 67 ILE A CA 1
ATOM 570 C C . ILE A 1 67 ? -9.650 7.827 0.594 1.00 55.22 67 ILE A C 1
ATOM 572 O O . ILE A 1 67 ? -9.373 7.858 1.796 1.00 55.22 67 ILE A O 1
ATOM 576 N N . LYS A 1 68 ? -10.429 8.745 0.022 1.00 54.81 68 LYS A N 1
ATOM 577 C CA . LYS A 1 68 ? -11.155 9.737 0.799 1.00 54.81 68 LYS A CA 1
ATOM 578 C C . LYS A 1 68 ? -12.125 8.981 1.708 1.00 54.81 68 LYS A C 1
ATOM 580 O O . LYS A 1 68 ? -12.914 8.158 1.255 1.00 54.81 68 LYS A O 1
ATOM 585 N N . ARG A 1 69 ? -11.998 9.216 3.009 1.00 67.31 69 ARG A N 1
ATOM 586 C CA . ARG A 1 69 ? -12.824 8.581 4.033 1.00 67.31 69 ARG A CA 1
ATOM 587 C C . ARG A 1 69 ? -14.153 9.324 4.072 1.00 67.31 69 ARG A C 1
ATOM 589 O O . ARG A 1 69 ? -14.259 10.337 4.755 1.00 67.31 69 ARG A O 1
ATOM 596 N N . ASP A 1 70 ? -15.093 8.882 3.242 1.00 64.00 70 ASP A N 1
ATOM 597 C CA . ASP A 1 70 ? -16.380 9.561 3.039 1.00 64.00 70 ASP A CA 1
ATOM 598 C C . ASP A 1 70 ? -17.386 9.255 4.156 1.00 64.00 70 ASP A C 1
ATOM 600 O O . ASP A 1 70 ? -18.165 10.123 4.537 1.00 64.00 70 ASP A O 1
ATOM 604 N N . ASN A 1 71 ? -17.308 8.061 4.745 1.00 69.88 71 ASN A N 1
ATOM 605 C CA . ASN A 1 71 ? -18.129 7.648 5.882 1.00 69.88 71 ASN A CA 1
ATOM 606 C C . ASN A 1 71 ? -17.271 7.059 7.012 1.00 69.88 71 ASN A C 1
ATOM 608 O O . ASN A 1 71 ? -16.090 6.749 6.827 1.00 69.88 71 ASN A O 1
ATOM 612 N N . LEU A 1 72 ? -17.856 6.927 8.201 1.00 69.62 72 LEU A N 1
ATOM 613 C CA . LEU A 1 72 ? -17.155 6.504 9.412 1.00 69.62 72 LEU A CA 1
ATOM 614 C C . LEU A 1 72 ? -16.631 5.060 9.307 1.00 69.62 72 LEU A C 1
ATOM 616 O O . LEU A 1 72 ? -15.582 4.743 9.866 1.00 69.62 72 LEU A O 1
ATOM 620 N N . TYR A 1 73 ? -17.304 4.212 8.523 1.00 68.06 73 TYR A N 1
ATOM 621 C CA . TYR A 1 73 ? -16.838 2.879 8.132 1.00 68.06 73 TYR A CA 1
ATOM 622 C C . TYR A 1 73 ? -15.505 2.912 7.369 1.00 68.06 73 TYR A C 1
ATOM 624 O O . TYR A 1 73 ? -14.557 2.216 7.743 1.00 68.06 73 TYR A O 1
ATOM 632 N N . LEU A 1 74 ? -15.416 3.740 6.322 1.00 66.44 74 LEU A N 1
ATOM 633 C CA . LEU A 1 74 ? -14.184 3.977 5.568 1.00 66.44 74 LEU A CA 1
ATOM 634 C C . LEU A 1 74 ? -13.160 4.719 6.427 1.00 66.44 74 LEU A C 1
ATOM 636 O O . LEU A 1 74 ? -11.968 4.483 6.298 1.00 66.44 74 LEU A O 1
ATOM 640 N N . TRP A 1 75 ? -13.602 5.583 7.343 1.00 69.00 75 TRP A N 1
ATOM 641 C CA . TRP A 1 75 ? -12.707 6.291 8.254 1.00 69.00 75 TRP A CA 1
ATOM 642 C C . TRP A 1 75 ? -12.005 5.365 9.247 1.00 69.00 75 TRP A C 1
ATOM 644 O O . TRP A 1 75 ? -10.830 5.575 9.558 1.00 69.00 75 TRP A O 1
ATOM 654 N N . LEU A 1 76 ? -12.711 4.326 9.691 1.00 65.44 76 LEU A N 1
ATOM 655 C CA . LEU A 1 76 ? -12.189 3.238 10.510 1.00 65.44 76 LEU A CA 1
ATOM 656 C C . LEU A 1 76 ? -11.533 2.116 9.683 1.00 65.44 76 LEU A C 1
ATOM 658 O O . LEU A 1 76 ? -11.179 1.094 10.267 1.00 65.44 76 LEU A O 1
ATOM 662 N N . ASP A 1 77 ? -11.352 2.292 8.365 1.00 59.62 77 ASP A N 1
ATOM 663 C CA . ASP A 1 77 ? -10.764 1.314 7.436 1.00 59.62 77 ASP A CA 1
ATOM 664 C C . ASP A 1 77 ? -11.305 -0.115 7.674 1.00 59.62 77 ASP A C 1
ATOM 666 O O . ASP A 1 77 ? -10.570 -1.034 8.043 1.00 59.62 77 ASP A O 1
ATOM 670 N N . GLN A 1 78 ? -12.619 -0.273 7.482 1.00 59.09 78 GLN A N 1
ATOM 671 C CA . GLN A 1 78 ? -13.367 -1.538 7.454 1.00 59.09 78 GLN A CA 1
ATOM 672 C C . GLN A 1 78 ? -13.358 -2.374 8.755 1.00 59.09 78 GLN A C 1
ATOM 674 O O . GLN A 1 78 ? -12.594 -3.336 8.897 1.00 59.09 78 GLN A O 1
ATOM 679 N N . PRO A 1 79 ? -14.259 -2.086 9.715 1.00 56.91 79 PRO A N 1
ATOM 680 C CA . PRO A 1 79 ? -14.591 -3.016 10.791 1.00 56.91 79 PRO A CA 1
ATOM 681 C C . PRO A 1 79 ? -14.962 -4.412 10.274 1.00 56.91 79 PRO A C 1
ATOM 683 O O . PRO A 1 79 ? -15.515 -4.586 9.192 1.00 56.91 79 PRO A O 1
ATOM 686 N N . THR A 1 80 ? -14.628 -5.423 11.073 1.00 54.78 80 THR A N 1
ATOM 687 C CA . THR A 1 80 ? -14.668 -6.841 10.675 1.00 54.78 80 THR A CA 1
ATOM 688 C C . THR A 1 80 ? -16.051 -7.481 10.858 1.00 54.78 80 THR A C 1
ATOM 690 O O . THR A 1 80 ? -16.275 -8.588 10.381 1.00 54.78 80 THR A O 1
ATOM 693 N N . ASP A 1 81 ? -16.974 -6.791 11.533 1.00 62.28 81 ASP A N 1
ATOM 694 C CA . ASP A 1 81 ? -18.321 -7.273 11.845 1.00 62.28 81 ASP A CA 1
ATOM 695 C C . ASP A 1 81 ? -19.366 -6.553 10.985 1.00 62.28 81 ASP A C 1
ATOM 697 O O . ASP A 1 81 ? -19.471 -5.331 11.053 1.00 62.28 81 ASP A O 1
ATOM 701 N N . ARG A 1 82 ? -20.144 -7.312 10.199 1.00 63.59 82 ARG A N 1
ATOM 702 C CA . ARG A 1 82 ? -21.172 -6.799 9.273 1.00 63.59 82 ARG A CA 1
ATOM 703 C C . ARG A 1 82 ? -22.226 -5.937 9.966 1.00 63.59 82 ARG A C 1
ATOM 705 O O . ARG A 1 82 ? -22.731 -5.003 9.348 1.00 63.59 82 ARG A O 1
ATOM 712 N N . GLU A 1 83 ? -22.551 -6.226 11.221 1.00 65.38 83 GLU A N 1
ATOM 713 C CA . GLU A 1 83 ? -23.570 -5.470 11.950 1.00 65.38 83 GLU A CA 1
ATOM 714 C C . GLU A 1 83 ? -23.027 -4.097 12.371 1.00 65.38 83 GLU A C 1
ATOM 716 O O . GLU A 1 83 ? -23.635 -3.065 12.086 1.00 65.38 83 GLU A O 1
ATOM 721 N N . LEU A 1 84 ? -21.803 -4.059 12.904 1.00 66.44 84 LEU A N 1
ATOM 722 C CA . LEU A 1 84 ? -21.087 -2.817 13.210 1.00 66.44 84 LEU A CA 1
ATOM 723 C C . LEU A 1 84 ? -20.751 -2.014 11.937 1.00 66.44 84 LEU A C 1
ATOM 725 O O . LEU A 1 84 ? -20.831 -0.787 11.936 1.00 66.44 84 LEU A O 1
ATOM 729 N N . VAL A 1 85 ? -20.411 -2.701 10.839 1.00 67.06 85 VAL A N 1
ATOM 730 C CA . VAL A 1 85 ? -20.194 -2.112 9.505 1.00 67.06 85 VAL A CA 1
ATOM 731 C C . VAL A 1 85 ? -21.418 -1.317 9.070 1.00 67.06 85 VAL A C 1
ATOM 733 O O . VAL A 1 85 ? -21.263 -0.168 8.672 1.00 67.06 85 VAL A O 1
ATOM 736 N N . SER A 1 86 ? -22.611 -1.910 9.177 1.00 67.81 86 SER A N 1
ATOM 737 C CA . SER A 1 86 ? -23.859 -1.270 8.749 1.00 67.81 86 SER A CA 1
ATOM 738 C C . SER A 1 86 ? -24.183 -0.010 9.556 1.00 67.81 86 SER A C 1
ATOM 740 O O . SER A 1 86 ? -24.623 0.990 9.004 1.00 67.81 86 SER A O 1
ATOM 742 N N . GLN A 1 87 ? -23.884 -0.007 10.857 1.00 70.12 87 GLN A N 1
ATOM 743 C CA . GLN A 1 87 ? -24.106 1.168 11.704 1.00 70.12 87 GLN A CA 1
ATOM 744 C C . GLN A 1 87 ? -23.115 2.301 11.404 1.00 70.12 87 GLN A C 1
ATOM 746 O O . GLN A 1 87 ? -23.444 3.475 11.556 1.00 70.12 87 GLN A O 1
ATOM 751 N N . LEU A 1 88 ? -21.895 1.962 10.980 1.00 69.31 88 LEU A N 1
ATOM 752 C CA . LEU A 1 88 ? -20.828 2.923 10.689 1.00 69.31 88 LEU A CA 1
ATOM 753 C C . LEU A 1 88 ? -20.824 3.402 9.230 1.00 69.31 88 LEU A C 1
ATOM 755 O O . LEU A 1 88 ? -20.237 4.448 8.943 1.00 69.31 88 LEU A O 1
ATOM 759 N N . SER A 1 89 ? -21.435 2.659 8.301 1.00 70.06 89 SER A N 1
ATOM 760 C CA . SER A 1 89 ? -21.493 3.031 6.881 1.00 70.06 89 SER A CA 1
ATOM 761 C C . SER A 1 89 ? -22.360 4.255 6.625 1.00 70.06 89 SER A C 1
ATOM 763 O O . SER A 1 89 ? -22.083 4.999 5.685 1.00 70.06 89 SER A O 1
ATOM 765 N N . ASP A 1 90 ? -23.354 4.477 7.483 1.00 72.56 90 ASP A N 1
ATOM 766 C CA . ASP A 1 90 ? -24.381 5.505 7.308 1.00 72.56 90 ASP A CA 1
ATOM 767 C C . ASP A 1 90 ? -24.012 6.839 7.980 1.00 72.56 90 ASP A C 1
ATOM 769 O O . ASP A 1 90 ? -24.761 7.813 7.902 1.00 72.56 90 ASP A O 1
ATOM 773 N N . ILE A 1 91 ? -22.859 6.903 8.656 1.00 72.69 91 ILE A N 1
ATOM 774 C CA . ILE A 1 91 ? -22.404 8.099 9.370 1.00 72.69 91 ILE A CA 1
ATOM 775 C C . ILE A 1 91 ? -21.386 8.855 8.517 1.00 72.69 91 ILE A C 1
ATOM 777 O O . ILE A 1 91 ? -20.282 8.363 8.272 1.00 72.69 91 ILE A O 1
ATOM 781 N N . ASP A 1 92 ? -21.736 10.077 8.120 1.00 72.56 92 ASP A N 1
ATOM 782 C CA . ASP A 1 92 ? -20.828 10.989 7.420 1.00 72.56 92 ASP A CA 1
ATOM 783 C C . ASP A 1 92 ? -19.644 11.411 8.300 1.00 72.56 92 ASP A C 1
ATOM 785 O O . ASP A 1 92 ? -19.786 11.686 9.495 1.00 72.56 92 ASP A O 1
ATOM 789 N N . VAL A 1 93 ? -18.467 11.527 7.680 1.00 67.94 93 VAL A N 1
ATOM 790 C CA . VAL A 1 93 ? -17.252 12.014 8.348 1.00 67.94 93 VAL A CA 1
ATOM 791 C C . VAL A 1 93 ? -17.320 13.531 8.516 1.00 67.94 93 VAL A C 1
ATOM 793 O O . VAL A 1 93 ? -17.320 14.279 7.538 1.00 67.94 93 VAL A O 1
ATOM 796 N N . LYS A 1 94 ? -17.319 13.993 9.769 1.00 74.12 94 LYS A N 1
ATOM 797 C CA . LYS A 1 94 ? -17.252 15.414 10.141 1.00 74.12 94 LYS A CA 1
ATOM 798 C C . LYS A 1 94 ? -15.891 15.762 10.763 1.00 74.12 94 LYS A C 1
ATOM 800 O O . LYS A 1 94 ? -14.866 15.191 10.379 1.00 74.12 94 LYS A O 1
ATOM 805 N N . GLY A 1 95 ? -15.845 16.719 11.696 1.00 77.12 95 GLY A N 1
ATOM 806 C CA . GLY A 1 95 ? -14.632 17.071 12.439 1.00 77.12 95 GLY A CA 1
ATOM 807 C C . GLY A 1 95 ? -14.097 15.904 13.279 1.00 77.12 95 GLY A C 1
ATOM 808 O O . GLY A 1 95 ? -14.837 14.991 13.633 1.00 77.12 95 GLY A O 1
ATOM 809 N N . LEU A 1 96 ? -12.801 15.933 13.621 1.00 74.94 96 LEU A N 1
ATOM 810 C CA . LEU A 1 96 ? -12.139 14.850 14.369 1.00 74.94 96 LEU A CA 1
ATOM 811 C C . LEU A 1 96 ? -12.904 14.467 15.647 1.00 74.94 96 LEU A C 1
ATOM 813 O O . LEU A 1 96 ? -13.132 13.285 15.880 1.00 74.94 96 LEU A O 1
ATOM 817 N N . MET A 1 97 ? -13.311 15.460 16.442 1.00 81.25 97 MET A N 1
ATOM 818 C CA . MET A 1 97 ? -14.005 15.235 17.714 1.00 81.25 97 MET A CA 1
ATOM 819 C C . MET A 1 97 ? -15.375 14.582 17.513 1.00 81.25 97 MET A C 1
ATOM 821 O O . MET A 1 97 ? -15.674 13.572 18.138 1.00 81.25 97 MET A O 1
ATOM 825 N N . GLU A 1 98 ? -16.163 15.097 16.570 1.00 79.44 98 GLU A N 1
ATOM 826 C CA . GLU A 1 98 ? -17.496 14.573 16.252 1.00 79.44 98 GLU A CA 1
ATOM 827 C C . GLU A 1 98 ? -17.432 13.125 15.748 1.00 79.44 98 GLU A C 1
ATOM 829 O O . GLU A 1 98 ? -18.289 12.310 16.080 1.00 79.44 98 GLU A O 1
ATOM 834 N N . ASN A 1 99 ? -16.380 12.769 15.003 1.00 79.25 99 ASN A N 1
ATOM 835 C CA . ASN A 1 99 ? -16.162 11.389 14.572 1.00 79.25 99 ASN A CA 1
ATOM 836 C C . ASN A 1 99 ? -15.828 10.475 15.756 1.00 79.25 99 ASN A C 1
ATOM 838 O O . ASN A 1 99 ? -16.370 9.377 15.846 1.00 79.25 99 ASN A O 1
ATOM 842 N N . LEU A 1 100 ? -14.968 10.913 16.682 1.00 83.12 100 LEU A N 1
ATOM 843 C CA . LEU A 1 100 ? -14.644 10.136 17.885 1.00 83.12 100 LEU A CA 1
ATOM 844 C C . LEU A 1 100 ? -15.881 9.926 18.769 1.00 83.12 100 LEU A C 1
ATOM 846 O O . LEU A 1 100 ? -16.104 8.820 19.265 1.00 83.12 100 LEU A O 1
ATOM 850 N N . GLU A 1 101 ? -16.718 10.952 18.914 1.00 83.31 101 GLU A N 1
ATOM 851 C CA . GLU A 1 101 ? -18.001 10.861 19.614 1.00 83.31 101 GLU A CA 1
ATOM 852 C C . GLU A 1 101 ? -18.972 9.905 18.913 1.00 83.31 101 GLU A C 1
ATOM 854 O O . GLU A 1 101 ? -19.607 9.077 19.569 1.00 83.31 101 GLU A O 1
ATOM 859 N N . ALA A 1 102 ? -19.058 9.962 17.581 1.00 81.25 102 ALA A N 1
ATOM 860 C CA . ALA A 1 102 ? -19.901 9.068 16.796 1.00 81.25 102 ALA A CA 1
ATOM 861 C C . ALA A 1 102 ? -19.465 7.600 16.926 1.00 81.25 102 ALA A C 1
ATOM 863 O O . ALA A 1 102 ? -20.310 6.727 17.143 1.00 81.25 102 ALA A O 1
ATOM 864 N N . VAL A 1 103 ? -18.155 7.325 16.872 1.00 83.06 103 VAL A N 1
ATOM 865 C CA . VAL A 1 103 ? -17.604 5.979 17.103 1.00 83.06 103 VAL A CA 1
ATOM 866 C C . VAL A 1 103 ? -17.897 5.519 18.530 1.00 83.06 103 VAL A C 1
ATOM 868 O O . VAL A 1 103 ? -18.390 4.410 18.719 1.00 83.06 103 VAL A O 1
ATOM 871 N N . SER A 1 104 ? -17.657 6.372 19.529 1.00 86.19 104 SER A N 1
ATOM 872 C CA . SER A 1 104 ? -17.963 6.087 20.938 1.00 86.19 104 SER A CA 1
ATOM 873 C C . SER A 1 104 ? -19.437 5.721 21.137 1.00 86.19 104 SER A C 1
ATOM 875 O O . SER A 1 104 ? -19.761 4.702 21.751 1.00 86.19 104 SER A O 1
ATOM 877 N N . LYS A 1 105 ? -20.350 6.501 20.549 1.00 84.69 105 LYS A N 1
ATOM 878 C CA . LYS A 1 105 ? -21.791 6.237 20.599 1.00 84.69 105 LYS A CA 1
ATOM 879 C C . LYS A 1 105 ? -22.151 4.915 19.921 1.00 84.69 105 LYS A C 1
ATOM 881 O O . LYS A 1 105 ? -22.885 4.134 20.520 1.00 84.69 105 LYS A O 1
ATOM 886 N N . CYS A 1 106 ? -21.627 4.640 18.725 1.00 81.81 106 CYS A N 1
ATOM 887 C CA . CYS A 1 106 ? -21.853 3.364 18.035 1.00 81.81 106 CYS A CA 1
ATOM 888 C C . CYS A 1 106 ? -21.371 2.175 18.864 1.00 81.81 106 CYS A C 1
ATOM 890 O O . CYS A 1 106 ? -22.116 1.218 19.037 1.00 81.81 106 CYS A O 1
ATOM 892 N N . LEU A 1 107 ? -20.166 2.246 19.434 1.00 85.00 107 LEU A N 1
ATOM 893 C CA . LEU A 1 107 ? -19.625 1.169 20.264 1.00 85.00 107 LEU A CA 1
ATOM 894 C C . LEU A 1 107 ? -20.490 0.914 21.504 1.00 85.00 107 LEU A C 1
ATOM 896 O O . LEU A 1 107 ? -20.755 -0.240 21.837 1.00 85.00 107 LEU A O 1
ATOM 900 N N . LYS A 1 108 ? -20.986 1.973 22.157 1.00 85.56 108 LYS A N 1
ATOM 901 C CA . LYS A 1 108 ? -21.922 1.850 23.287 1.00 85.56 108 LYS A CA 1
ATOM 902 C C . LYS A 1 108 ? -23.252 1.226 22.867 1.00 85.56 108 LYS A C 1
ATOM 904 O O . LYS A 1 108 ? -23.738 0.345 23.568 1.00 85.56 108 LYS A O 1
ATOM 909 N N . VAL A 1 109 ? -23.820 1.646 21.734 1.00 84.50 109 VAL A N 1
ATOM 910 C CA . VAL A 1 109 ? -25.077 1.093 21.199 1.00 84.50 109 VAL A CA 1
ATOM 911 C C . VAL A 1 109 ? -24.913 -0.377 20.819 1.00 84.50 109 VAL A C 1
ATOM 913 O O . VAL A 1 109 ? -25.727 -1.198 21.229 1.00 84.50 109 VAL A O 1
ATOM 916 N N . TYR A 1 110 ? -23.833 -0.728 20.121 1.00 81.69 110 TYR A N 1
ATOM 917 C CA . TYR A 1 110 ? -23.501 -2.104 19.746 1.00 81.69 110 TYR A CA 1
ATOM 918 C C . TYR A 1 110 ? -23.332 -3.007 20.975 1.00 81.69 110 TYR A C 1
ATOM 920 O O . TYR A 1 110 ? -23.861 -4.114 21.033 1.00 81.69 110 TYR A O 1
ATOM 928 N N . ALA A 1 111 ? -22.659 -2.512 22.015 1.00 84.25 111 ALA A N 1
ATOM 929 C CA . ALA A 1 111 ? -22.541 -3.229 23.277 1.00 84.25 111 ALA A CA 1
ATOM 930 C C . ALA A 1 111 ? -23.830 -3.204 24.122 1.00 84.25 111 ALA A C 1
ATOM 932 O O . ALA A 1 111 ? -23.845 -3.775 25.209 1.00 84.25 111 ALA A O 1
ATOM 933 N N . GLY A 1 112 ? -24.905 -2.544 23.681 1.00 84.56 112 GLY A N 1
ATOM 934 C CA . GLY A 1 112 ? -26.129 -2.382 24.469 1.00 84.56 112 GLY A CA 1
ATOM 935 C C . GLY A 1 112 ? -25.888 -1.695 25.816 1.00 84.56 112 GLY A C 1
ATOM 936 O O . GLY A 1 112 ? -26.533 -2.041 26.800 1.00 84.56 112 GLY A O 1
ATOM 937 N N . PHE A 1 113 ? -24.922 -0.771 25.872 1.00 86.94 113 PHE A N 1
ATOM 938 C CA . PHE A 1 113 ? -24.459 -0.089 27.086 1.00 86.94 113 PHE A CA 1
ATOM 939 C C . PHE A 1 113 ? -23.948 -1.038 28.190 1.00 86.94 113 PHE A C 1
ATOM 941 O O . PHE A 1 113 ? -23.875 -0.665 29.362 1.00 86.94 113 PHE A O 1
ATOM 948 N N . ASP A 1 114 ? -23.553 -2.260 27.822 1.00 87.94 114 ASP A N 1
ATOM 949 C CA . ASP A 1 114 ? -23.017 -3.263 28.737 1.00 87.94 114 ASP A CA 1
ATOM 950 C C . ASP A 1 114 ? -21.485 -3.161 28.840 1.00 87.94 114 ASP A C 1
ATOM 952 O O . ASP A 1 114 ? -20.743 -3.392 27.878 1.00 87.94 114 ASP A O 1
ATOM 956 N N . VAL A 1 115 ? -21.004 -2.857 30.048 1.00 90.12 115 VAL A N 1
ATOM 957 C CA . VAL A 1 115 ? -19.574 -2.764 30.375 1.00 90.12 115 VAL A CA 1
ATOM 958 C C . VAL A 1 115 ? -18.840 -4.079 30.103 1.00 90.12 115 VAL A C 1
ATOM 960 O O . VAL A 1 115 ? -17.706 -4.061 29.626 1.00 90.12 115 VAL A O 1
ATOM 963 N N . PHE A 1 116 ? -19.463 -5.228 30.369 1.00 88.38 116 PHE A N 1
ATOM 964 C CA . PHE A 1 116 ? -18.835 -6.525 30.134 1.00 88.38 116 PHE A CA 1
ATOM 965 C C . PHE A 1 116 ? -18.594 -6.758 28.640 1.00 88.38 116 PHE A C 1
ATOM 967 O O . PHE A 1 116 ? -17.489 -7.129 28.243 1.00 88.38 116 PHE A O 1
ATOM 974 N N . LYS A 1 117 ? -19.585 -6.449 27.794 1.00 87.25 117 LYS A N 1
ATOM 975 C CA . LYS A 1 117 ? -19.441 -6.551 26.334 1.00 87.25 117 LYS A CA 1
ATOM 976 C C . LYS A 1 117 ? -18.381 -5.590 25.798 1.00 87.25 117 LYS A C 1
ATOM 978 O O . LYS A 1 117 ? -17.569 -5.993 24.969 1.00 87.25 117 LYS A O 1
ATOM 983 N N . LEU A 1 118 ? -18.315 -4.361 26.317 1.00 87.50 118 LEU A N 1
ATOM 984 C CA . LEU A 1 118 ? -17.252 -3.411 25.964 1.00 87.50 118 LEU A CA 1
ATOM 985 C C . LEU A 1 118 ? -15.859 -3.917 26.364 1.00 87.50 118 LEU A C 1
ATOM 987 O O . LEU A 1 118 ? -14.915 -3.782 25.586 1.00 87.50 118 LEU A O 1
ATOM 991 N N . ARG A 1 119 ? -15.718 -4.558 27.532 1.00 87.88 119 ARG A N 1
ATOM 992 C CA . ARG A 1 119 ? -14.455 -5.192 27.954 1.00 87.88 119 ARG A CA 1
ATOM 993 C C . ARG A 1 119 ? -14.063 -6.361 27.045 1.00 87.88 119 ARG A C 1
ATOM 995 O O . ARG A 1 119 ? -12.878 -6.514 26.751 1.00 87.88 119 ARG A O 1
ATOM 1002 N N . LEU A 1 120 ? -15.026 -7.150 26.561 1.00 86.50 120 LEU A N 1
ATOM 1003 C CA . LEU A 1 120 ? -14.771 -8.213 25.579 1.00 86.50 120 LEU A CA 1
ATOM 1004 C C . LEU A 1 120 ? -14.303 -7.646 24.233 1.00 86.50 120 LEU A C 1
ATOM 1006 O O . LEU A 1 120 ? -13.300 -8.113 23.694 1.00 86.50 120 LEU A O 1
ATOM 1010 N N . LEU A 1 121 ? -14.968 -6.603 23.727 1.00 83.88 121 LEU A N 1
ATOM 1011 C CA . LEU A 1 121 ? -14.543 -5.867 22.529 1.00 83.88 121 LEU A CA 1
ATOM 1012 C C . LEU A 1 121 ? -13.129 -5.305 22.692 1.00 83.88 121 LEU A C 1
ATOM 1014 O O . LEU A 1 121 ? -12.295 -5.461 21.800 1.00 83.88 121 LEU A O 1
ATOM 1018 N N . LYS A 1 122 ? -12.823 -4.716 23.854 1.00 87.56 122 LYS A N 1
ATOM 1019 C CA . LYS A 1 122 ? -11.477 -4.227 24.168 1.00 87.56 122 LYS A CA 1
ATOM 1020 C C . LYS A 1 122 ? -10.462 -5.368 24.116 1.00 87.56 122 LYS A C 1
ATOM 1022 O O . LYS A 1 122 ? -9.425 -5.233 23.476 1.00 87.56 122 LYS A O 1
ATOM 1027 N N . GLY A 1 123 ? -10.772 -6.507 24.737 1.00 83.38 123 GLY A N 1
ATOM 1028 C CA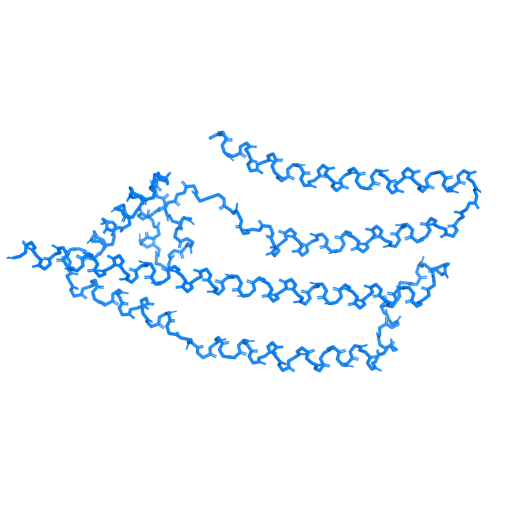 . GLY A 1 123 ? -9.936 -7.709 24.693 1.00 83.38 123 GLY A CA 1
ATOM 1029 C C . GLY A 1 123 ? -9.692 -8.217 23.269 1.00 83.38 123 GLY A C 1
ATOM 1030 O O . GLY A 1 123 ? -8.561 -8.562 22.924 1.00 83.38 123 GLY A O 1
ATOM 1031 N N . TYR A 1 124 ? -10.718 -8.192 22.415 1.00 82.94 124 TYR A N 1
ATOM 1032 C CA . TYR A 1 124 ? -10.604 -8.547 21.001 1.00 82.94 124 TYR A CA 1
ATOM 1033 C C . TYR A 1 124 ? -9.651 -7.610 20.243 1.00 82.94 124 TYR A C 1
ATOM 1035 O O . TYR A 1 124 ? -8.724 -8.071 19.579 1.00 82.94 124 TYR A O 1
ATOM 1043 N N . PHE A 1 125 ? -9.808 -6.289 20.368 1.00 80.00 125 PHE A N 1
ATOM 1044 C CA . PHE A 1 125 ? -8.907 -5.350 19.689 1.00 80.00 125 PHE A CA 1
ATOM 1045 C C . PHE A 1 125 ? -7.486 -5.375 20.259 1.00 80.00 125 PHE A C 1
ATOM 1047 O O . PHE A 1 125 ? -6.530 -5.284 19.490 1.00 80.00 125 PHE A O 1
ATOM 1054 N N . LYS A 1 126 ? -7.336 -5.587 21.571 1.00 80.75 126 LYS A N 1
ATOM 1055 C CA . LYS A 1 126 ? -6.040 -5.733 22.242 1.00 80.75 126 LYS A CA 1
ATOM 1056 C C . LYS A 1 126 ? -5.277 -6.972 21.766 1.00 80.75 126 LYS A C 1
ATOM 1058 O O . LYS A 1 126 ? -4.091 -6.881 21.466 1.00 80.75 126 LYS A O 1
ATOM 1063 N N . THR A 1 127 ? -5.949 -8.115 21.630 1.00 74.50 127 THR A N 1
ATOM 1064 C CA . THR A 1 127 ? -5.346 -9.351 21.086 1.00 74.50 127 THR A CA 1
ATOM 1065 C C . THR A 1 127 ? -5.058 -9.253 19.587 1.00 74.50 127 THR A C 1
ATOM 1067 O O . THR A 1 127 ? -4.073 -9.802 19.104 1.00 74.50 127 THR A O 1
ATOM 1070 N N . LYS A 1 128 ? -5.850 -8.479 18.841 1.00 69.25 128 LYS A N 1
ATOM 1071 C CA . LYS A 1 128 ? -5.567 -8.143 17.436 1.00 69.25 128 LYS A CA 1
ATOM 1072 C C . LYS A 1 128 ? -4.426 -7.123 17.274 1.00 69.25 128 LYS A C 1
ATOM 1074 O O . LYS A 1 128 ? -3.924 -6.942 16.168 1.00 69.25 128 LYS A O 1
ATOM 1079 N N . ASN A 1 129 ? -4.057 -6.418 18.347 1.00 65.31 129 ASN A N 1
ATOM 1080 C CA . ASN A 1 129 ? -2.955 -5.452 18.408 1.00 65.31 129 ASN A CA 1
ATOM 1081 C C . ASN A 1 129 ? -1.638 -6.083 18.904 1.00 65.31 129 ASN A C 1
ATOM 1083 O O . ASN A 1 129 ? -0.562 -5.577 18.587 1.00 65.31 129 ASN A O 1
ATOM 1087 N N . SER A 1 130 ? -1.697 -7.184 19.664 1.00 62.09 130 SER A N 1
ATOM 1088 C CA . SER A 1 130 ? -0.505 -7.983 19.969 1.00 62.09 130 SER A CA 1
ATOM 1089 C C . SER A 1 130 ? 0.028 -8.639 18.697 1.00 62.09 130 SER A C 1
ATOM 1091 O O . SER A 1 130 ? -0.763 -9.168 17.918 1.00 62.09 130 SER A O 1
ATOM 1093 N N . GLU A 1 131 ? 1.348 -8.589 18.489 1.00 56.41 131 GLU A N 1
ATOM 1094 C CA . GLU A 1 131 ? 2.003 -9.140 17.296 1.00 56.41 131 GLU A CA 1
ATOM 1095 C C . GLU A 1 131 ? 1.594 -10.604 17.099 1.00 56.41 131 GLU A C 1
ATOM 1097 O O . GLU A 1 131 ? 1.951 -11.488 17.879 1.00 56.41 131 GLU A O 1
ATOM 1102 N N . GLY A 1 132 ? 0.783 -10.861 16.074 1.00 58.34 132 GLY A N 1
ATOM 1103 C CA . GLY A 1 132 ? 0.367 -12.215 15.736 1.00 58.34 132 GLY A CA 1
ATOM 1104 C C . GLY A 1 132 ? 1.533 -12.979 15.119 1.00 58.34 132 GLY A C 1
ATOM 1105 O O . GLY A 1 132 ? 2.358 -12.402 14.416 1.00 58.34 132 GLY A O 1
ATOM 1106 N N . HIS A 1 133 ? 1.576 -14.300 15.287 1.00 52.19 133 HIS A N 1
ATOM 1107 C CA . HIS A 1 133 ? 2.585 -15.160 14.650 1.00 52.19 133 HIS A CA 1
ATOM 1108 C C . HIS A 1 133 ? 2.729 -14.925 13.133 1.00 52.19 133 HIS A C 1
ATOM 1110 O O . HIS A 1 133 ? 3.817 -15.088 12.594 1.00 52.19 133 HIS A O 1
ATOM 1116 N N . MET A 1 134 ? 1.667 -14.473 12.459 1.00 50.34 134 MET A N 1
ATOM 1117 C CA . MET A 1 134 ? 1.667 -14.098 11.038 1.00 50.34 134 MET A CA 1
ATOM 1118 C C . MET A 1 134 ? 2.499 -12.842 10.725 1.00 50.34 134 MET A C 1
ATOM 1120 O O . MET A 1 134 ? 3.019 -12.705 9.620 1.00 50.34 134 MET A O 1
ATOM 1124 N N . GLU A 1 135 ? 2.661 -11.927 11.678 1.00 55.19 135 GLU A N 1
ATOM 1125 C CA . GLU A 1 135 ? 3.518 -10.747 11.545 1.00 55.19 135 GLU A CA 1
ATOM 1126 C C . GLU A 1 135 ? 4.995 -11.137 11.604 1.00 55.19 135 GLU A C 1
ATOM 1128 O O . GLU A 1 135 ? 5.778 -10.760 10.734 1.00 55.19 135 GLU A O 1
ATOM 1133 N N . ILE A 1 136 ? 5.356 -11.970 12.583 1.00 58.88 136 ILE A N 1
ATOM 1134 C CA . ILE A 1 136 ? 6.705 -12.529 12.696 1.00 58.88 136 ILE A CA 1
ATOM 1135 C C . ILE A 1 136 ? 6.999 -13.377 11.458 1.00 58.88 136 ILE A C 1
ATOM 1137 O O . ILE A 1 136 ? 8.036 -13.203 10.831 1.00 58.88 136 ILE A O 1
ATOM 1141 N N . LEU A 1 137 ? 6.053 -14.221 11.039 1.00 54.22 137 LEU A N 1
ATOM 1142 C CA . LEU A 1 137 ? 6.187 -15.068 9.858 1.00 54.22 137 LEU A CA 1
ATOM 1143 C C . LEU A 1 137 ? 6.334 -14.248 8.572 1.00 54.22 137 LEU A C 1
ATOM 1145 O O . LEU A 1 137 ? 7.235 -14.528 7.793 1.00 54.22 137 LEU A O 1
ATOM 1149 N N . SER A 1 138 ? 5.512 -13.220 8.343 1.00 52.94 138 SER A N 1
ATOM 1150 C CA . SER A 1 138 ? 5.624 -12.386 7.137 1.00 52.94 138 SER A CA 1
ATOM 1151 C C . SER A 1 138 ? 6.931 -11.592 7.118 1.00 52.94 138 SER A C 1
ATOM 1153 O O . SER A 1 138 ? 7.616 -11.583 6.098 1.00 52.94 138 SER A O 1
ATOM 1155 N N . ARG A 1 139 ? 7.354 -11.019 8.253 1.00 61.81 139 ARG A N 1
ATOM 1156 C CA . ARG A 1 139 ? 8.641 -10.321 8.389 1.00 61.81 139 ARG A CA 1
ATOM 1157 C C . ARG A 1 139 ? 9.831 -11.265 8.204 1.00 61.81 139 ARG A C 1
ATOM 1159 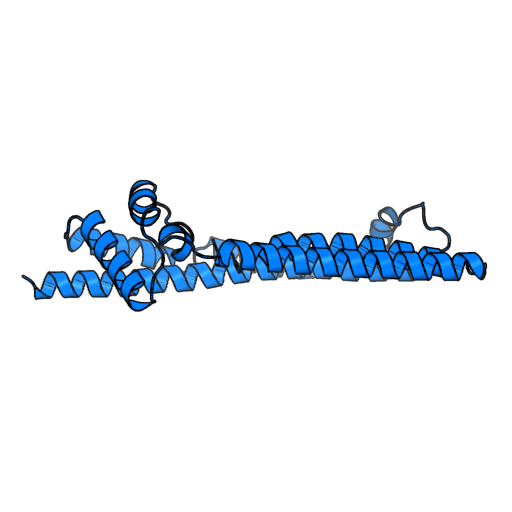O O . ARG A 1 139 ? 10.799 -10.898 7.537 1.00 61.81 139 ARG A O 1
ATOM 1166 N N . SER A 1 140 ? 9.755 -12.482 8.735 1.00 59.06 140 SER A N 1
ATOM 1167 C CA . SER A 1 140 ? 10.768 -13.522 8.555 1.00 59.06 140 SER A CA 1
ATOM 1168 C C . SER A 1 140 ? 10.812 -14.035 7.120 1.00 59.06 140 SER A C 1
ATOM 1170 O O . SER A 1 140 ? 11.894 -14.097 6.558 1.00 59.06 140 SER A O 1
ATOM 1172 N N . ILE A 1 141 ? 9.673 -14.328 6.487 1.00 58.75 141 ILE A N 1
ATOM 1173 C CA . ILE A 1 141 ? 9.597 -14.742 5.078 1.00 58.75 141 ILE A CA 1
ATOM 1174 C C . ILE A 1 141 ? 10.164 -13.645 4.180 1.00 58.75 141 ILE A C 1
ATOM 1176 O O . ILE A 1 141 ? 10.983 -13.933 3.318 1.00 58.75 141 ILE A O 1
ATOM 1180 N N . ILE A 1 142 ? 9.800 -12.385 4.421 1.00 58.56 142 ILE A N 1
ATOM 1181 C CA . ILE A 1 142 ? 10.359 -11.237 3.706 1.00 58.56 142 ILE A CA 1
ATOM 1182 C C . ILE A 1 142 ? 11.878 -11.195 3.854 1.00 58.56 142 ILE A C 1
ATOM 1184 O O . ILE A 1 142 ? 12.569 -11.089 2.848 1.00 58.56 142 ILE A O 1
ATOM 1188 N N . THR A 1 143 ? 12.400 -11.307 5.077 1.00 59.97 143 THR A N 1
ATOM 1189 C CA . THR A 1 143 ? 13.843 -11.211 5.372 1.00 59.97 143 THR A CA 1
ATOM 1190 C C . THR A 1 143 ? 14.628 -12.409 4.824 1.00 59.97 143 THR A C 1
ATOM 1192 O O . THR A 1 143 ? 15.758 -12.262 4.367 1.00 59.97 143 THR A O 1
ATOM 1195 N N . VAL A 1 144 ? 14.025 -13.599 4.841 1.00 56.12 144 VAL A N 1
ATOM 1196 C CA . VAL A 1 144 ? 14.645 -14.853 4.393 1.00 56.12 144 VAL A CA 1
ATOM 1197 C C . VAL A 1 144 ? 14.539 -15.032 2.885 1.00 56.12 144 VAL A C 1
ATOM 1199 O O . VAL A 1 144 ? 15.443 -15.612 2.307 1.00 56.12 144 VAL A O 1
ATOM 1202 N N . LEU A 1 145 ? 13.488 -14.543 2.225 1.00 53.97 145 LEU A N 1
ATOM 1203 C CA . LEU A 1 145 ? 13.358 -14.630 0.768 1.00 53.97 145 LEU A CA 1
ATOM 1204 C C . LEU A 1 145 ? 14.089 -13.492 0.052 1.00 53.97 145 LEU A C 1
ATOM 1206 O O . LEU A 1 145 ? 14.584 -13.700 -1.051 1.00 53.97 145 LEU A O 1
ATOM 1210 N N . THR A 1 146 ? 14.224 -12.313 0.665 1.00 58.59 146 THR A N 1
ATOM 1211 C CA . THR A 1 146 ? 14.894 -11.163 0.029 1.00 58.59 146 THR A CA 1
ATOM 1212 C C . THR A 1 146 ? 16.324 -11.433 -0.360 1.00 58.59 146 THR A C 1
ATOM 1214 O O . THR A 1 146 ? 16.671 -11.276 -1.526 1.00 58.59 146 THR A O 1
ATOM 1217 N N . GLY A 1 147 ? 17.153 -11.802 0.616 1.00 57.03 147 GLY A N 1
ATOM 1218 C CA . GLY A 1 147 ? 18.582 -12.004 0.397 1.00 57.03 147 GLY A CA 1
ATOM 1219 C C . GLY A 1 147 ? 18.844 -13.058 -0.680 1.00 57.03 147 GLY A C 1
ATOM 1220 O O . GLY A 1 147 ? 19.507 -12.745 -1.664 1.00 57.03 147 GLY A O 1
ATOM 1221 N N . PRO A 1 148 ? 18.282 -14.272 -0.559 1.00 62.66 148 PRO A N 1
ATOM 1222 C CA . PRO A 1 148 ? 18.450 -15.347 -1.528 1.00 62.66 148 PRO A CA 1
ATOM 1223 C C . PRO A 1 148 ? 17.843 -15.067 -2.900 1.00 62.66 148 PRO A C 1
ATOM 1225 O O . PRO A 1 148 ? 18.475 -15.433 -3.878 1.00 62.66 148 PRO A O 1
ATOM 1228 N N . ILE A 1 149 ? 16.680 -14.413 -3.021 1.00 59.47 149 ILE A N 1
ATOM 1229 C CA . ILE A 1 149 ? 16.102 -14.085 -4.341 1.00 59.47 149 ILE A CA 1
ATOM 1230 C C . ILE A 1 149 ? 16.927 -12.997 -5.037 1.00 59.47 149 ILE A C 1
ATOM 1232 O O . ILE A 1 149 ? 17.205 -13.117 -6.229 1.00 59.47 149 ILE A O 1
ATOM 1236 N N . LEU A 1 150 ? 17.381 -11.972 -4.305 1.00 56.38 150 LEU A N 1
ATOM 1237 C CA . LEU A 1 150 ? 18.307 -10.968 -4.842 1.00 56.38 150 LEU A CA 1
ATOM 1238 C C . LEU A 1 150 ? 19.640 -11.604 -5.241 1.00 56.38 150 LEU A C 1
ATOM 1240 O O . LEU A 1 150 ? 20.113 -11.373 -6.350 1.00 56.38 150 LEU A O 1
ATOM 1244 N N . LEU A 1 151 ? 20.224 -12.439 -4.379 1.00 56.75 151 LEU A N 1
ATOM 1245 C CA . LEU A 1 151 ? 21.465 -13.162 -4.668 1.00 56.75 151 LEU A CA 1
ATOM 1246 C C . LEU A 1 151 ? 21.302 -14.130 -5.840 1.00 56.75 151 LEU A C 1
ATOM 1248 O O . LEU A 1 151 ? 22.200 -14.227 -6.669 1.00 56.75 151 LEU A O 1
ATOM 1252 N N . PHE A 1 152 ? 20.162 -14.81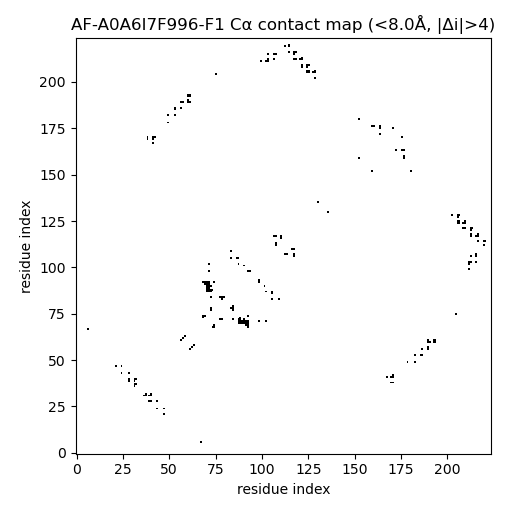1 -5.949 1.00 60.19 152 PHE A N 1
ATOM 1253 C CA . PHE A 1 152 ? 19.847 -15.705 -7.059 1.00 60.19 152 PHE A CA 1
ATOM 1254 C C . PHE A 1 152 ? 19.730 -14.931 -8.371 1.00 60.19 152 PHE A C 1
ATOM 1256 O O . PHE A 1 152 ? 20.336 -15.343 -9.355 1.00 60.19 152 PHE A O 1
ATOM 1263 N N . ALA A 1 153 ? 19.029 -13.793 -8.379 1.00 57.09 153 ALA A N 1
ATOM 1264 C CA . ALA A 1 153 ? 18.937 -12.921 -9.546 1.00 57.09 153 ALA A CA 1
ATOM 1265 C C . ALA A 1 153 ? 20.314 -12.363 -9.952 1.00 57.09 153 ALA A C 1
ATOM 1267 O O . ALA A 1 153 ? 20.625 -12.303 -11.139 1.00 57.09 153 ALA A O 1
ATOM 1268 N N . ILE A 1 154 ? 21.157 -11.990 -8.981 1.00 57.62 154 ILE A N 1
ATOM 1269 C CA . ILE A 1 154 ? 22.522 -11.495 -9.223 1.00 57.62 154 ILE A CA 1
ATOM 1270 C C . ILE A 1 154 ? 23.423 -12.603 -9.791 1.00 57.62 154 ILE A C 1
ATOM 1272 O O . ILE A 1 154 ? 24.140 -12.358 -10.762 1.00 57.62 154 ILE A O 1
ATOM 1276 N N . ASN A 1 155 ? 23.379 -13.807 -9.212 1.00 56.47 155 ASN A N 1
ATOM 1277 C CA . ASN A 1 155 ? 24.267 -14.913 -9.580 1.00 56.47 155 ASN A CA 1
ATOM 1278 C C . ASN A 1 155 ? 23.821 -15.674 -10.835 1.00 56.47 155 ASN A C 1
ATOM 1280 O O . ASN A 1 155 ? 24.672 -16.210 -11.535 1.00 56.47 155 ASN A O 1
ATOM 1284 N N . ASN A 1 156 ? 22.525 -15.709 -11.158 1.00 58.62 156 ASN A N 1
ATOM 1285 C CA . ASN A 1 156 ? 21.992 -16.450 -12.308 1.00 58.62 156 ASN A CA 1
ATOM 1286 C C . ASN A 1 156 ? 21.564 -15.497 -13.432 1.00 58.62 156 ASN A C 1
ATOM 1288 O O . ASN A 1 156 ? 20.419 -15.507 -13.893 1.00 58.62 156 ASN A O 1
ATOM 1292 N N . ARG A 1 157 ? 22.508 -14.668 -13.898 1.00 56.81 157 ARG A N 1
ATOM 1293 C CA . ARG A 1 157 ? 22.293 -13.744 -15.029 1.00 56.81 157 ARG A CA 1
ATOM 1294 C C . ARG A 1 157 ? 21.741 -14.441 -16.276 1.00 56.81 157 ARG A C 1
ATOM 1296 O O . ARG A 1 157 ? 20.927 -13.841 -16.966 1.00 56.81 157 ARG A O 1
ATOM 1303 N N . GLU A 1 158 ? 22.135 -15.688 -16.529 1.00 56.47 158 GLU A N 1
ATOM 1304 C CA . GLU A 1 158 ? 21.709 -16.480 -17.693 1.00 56.47 158 GLU A CA 1
ATOM 1305 C C . GLU A 1 158 ? 20.202 -16.785 -17.688 1.00 56.47 158 GLU A C 1
ATOM 1307 O O . GLU A 1 158 ? 19.538 -16.653 -18.711 1.00 56.47 158 GLU A O 1
ATOM 1312 N N . THR A 1 159 ? 19.600 -17.078 -16.528 1.00 54.06 159 THR A N 1
ATOM 1313 C CA . THR A 1 159 ? 18.135 -17.265 -16.435 1.00 54.06 159 THR A CA 1
ATOM 1314 C C . THR A 1 159 ? 17.340 -15.986 -16.710 1.00 54.06 159 THR A C 1
ATOM 1316 O O . THR A 1 159 ? 16.193 -16.054 -17.144 1.00 54.06 159 THR A O 1
ATOM 1319 N N . LEU A 1 160 ? 17.951 -14.813 -16.517 1.00 52.38 160 LEU A N 1
ATOM 1320 C CA . LEU A 1 160 ? 17.369 -13.519 -16.883 1.00 52.38 160 LEU A CA 1
ATOM 1321 C C . LEU A 1 160 ? 17.570 -13.185 -18.369 1.00 52.38 160 LEU A C 1
ATOM 1323 O O . LEU A 1 160 ? 16.896 -12.295 -18.882 1.00 52.38 160 LEU A O 1
ATOM 1327 N N . GLU A 1 161 ? 18.448 -13.892 -19.084 1.00 51.59 161 GLU A N 1
ATOM 1328 C CA . GLU A 1 161 ? 18.566 -13.747 -20.539 1.00 51.59 161 GLU A CA 1
ATOM 1329 C C . GLU A 1 161 ? 17.347 -14.306 -21.274 1.00 51.59 161 GLU A C 1
ATOM 1331 O O . GLU A 1 161 ? 17.009 -13.794 -22.334 1.00 51.59 161 GLU A O 1
ATOM 1336 N N . VAL A 1 162 ? 16.614 -15.250 -20.673 1.00 50.28 162 VAL A N 1
ATOM 1337 C CA . VAL A 1 162 ? 15.302 -15.717 -21.167 1.00 50.28 162 VAL A CA 1
ATOM 1338 C C . VAL A 1 162 ? 14.244 -14.601 -21.112 1.00 50.28 162 VAL A C 1
ATOM 1340 O O . VAL A 1 162 ? 13.275 -14.622 -21.863 1.00 50.28 162 VAL A O 1
ATOM 1343 N N . LEU A 1 163 ? 14.445 -13.596 -20.252 1.00 47.56 163 LEU A N 1
ATOM 1344 C CA . LEU A 1 163 ? 13.607 -12.397 -20.148 1.00 47.56 163 LEU A CA 1
ATOM 1345 C C . LEU A 1 163 ? 14.117 -11.231 -21.013 1.00 47.56 163 LEU A C 1
ATOM 1347 O O . LEU A 1 163 ? 13.513 -10.156 -20.988 1.00 47.56 163 LEU A O 1
ATOM 1351 N N . LYS A 1 164 ? 15.210 -11.397 -21.779 1.00 53.19 164 LYS A N 1
ATOM 1352 C CA . LYS A 1 164 ? 15.575 -10.417 -22.811 1.00 53.19 164 LYS A CA 1
ATOM 1353 C C . LYS A 1 164 ? 14.516 -10.495 -23.913 1.00 53.19 164 LYS A C 1
ATOM 1355 O O . LYS A 1 164 ? 14.346 -11.562 -24.499 1.00 53.19 164 LYS A O 1
ATOM 1360 N N . PRO A 1 165 ? 13.819 -9.395 -24.234 1.00 53.88 165 PRO A N 1
ATOM 1361 C CA . PRO A 1 165 ? 12.950 -9.391 -25.395 1.00 53.88 165 PRO A CA 1
ATOM 1362 C C . PRO A 1 165 ? 13.817 -9.631 -26.635 1.00 53.88 165 PRO A C 1
ATOM 1364 O O . PRO A 1 165 ? 14.781 -8.897 -26.863 1.00 53.88 165 PRO A O 1
ATOM 1367 N N . SER A 1 166 ? 13.469 -10.633 -27.442 1.00 55.38 166 SER A N 1
ATOM 1368 C CA . SER A 1 166 ? 14.077 -10.896 -28.757 1.00 55.38 166 SER A CA 1
ATOM 1369 C C . SER A 1 166 ? 13.940 -9.720 -29.731 1.00 55.38 166 SER A C 1
ATOM 1371 O O . SER A 1 166 ? 14.620 -9.674 -30.752 1.00 55.38 166 SER A O 1
ATOM 1373 N N . ASP A 1 167 ? 13.07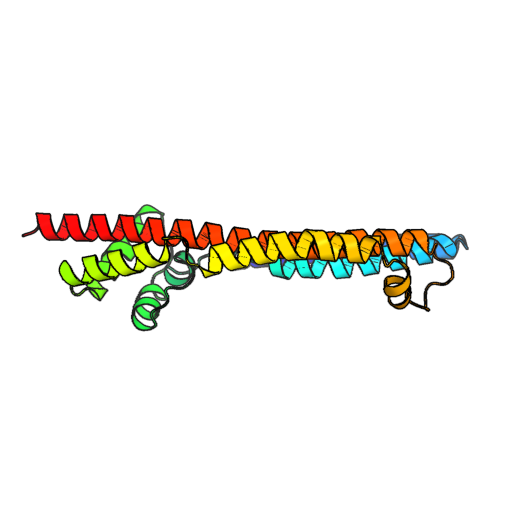5 -8.763 -29.398 1.00 56.12 167 ASP A N 1
ATOM 1374 C CA . ASP A 1 167 ? 12.544 -7.765 -30.320 1.00 56.12 167 ASP A CA 1
ATOM 1375 C C . ASP A 1 167 ? 13.317 -6.428 -30.294 1.00 56.12 167 ASP A C 1
ATOM 1377 O O . ASP A 1 167 ? 12.989 -5.518 -31.052 1.00 56.12 167 ASP A O 1
ATOM 1381 N N . PHE A 1 168 ? 14.371 -6.300 -29.467 1.00 62.28 168 PHE A N 1
ATOM 1382 C CA . PHE A 1 168 ? 15.237 -5.105 -29.399 1.00 62.28 168 PHE A CA 1
ATOM 1383 C C . PHE A 1 168 ? 16.730 -5.429 -29.616 1.00 62.28 168 PHE A C 1
ATOM 1385 O O . PHE A 1 168 ? 17.542 -5.215 -28.710 1.00 62.28 168 PHE A O 1
ATOM 1392 N N . PRO A 1 169 ? 17.130 -5.923 -30.804 1.00 63.03 169 PRO A N 1
ATOM 1393 C CA . PRO A 1 169 ? 18.518 -6.311 -31.081 1.00 63.03 169 PRO A CA 1
ATOM 1394 C C . PRO A 1 169 ? 19.508 -5.134 -31.024 1.00 63.03 169 PRO A C 1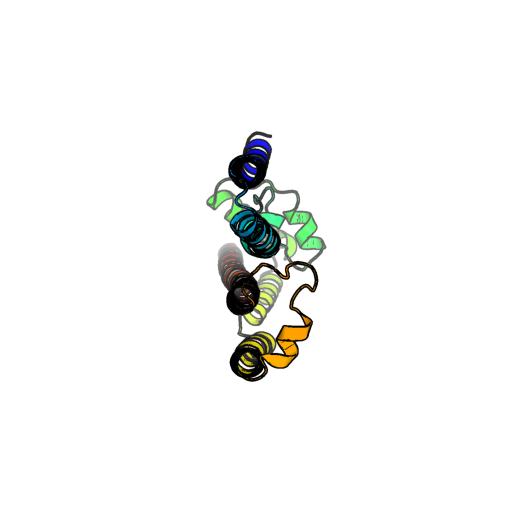
ATOM 1396 O O . PRO A 1 169 ? 20.678 -5.333 -30.703 1.00 63.03 169 PRO A O 1
ATOM 1399 N N . ASP A 1 170 ? 19.040 -3.907 -31.278 1.00 68.69 170 ASP A N 1
ATOM 1400 C CA . ASP A 1 170 ? 19.870 -2.693 -31.323 1.00 68.69 170 ASP A CA 1
ATOM 1401 C C . ASP A 1 170 ? 20.118 -2.048 -29.945 1.00 68.69 170 ASP A C 1
ATOM 1403 O O . ASP A 1 170 ? 20.818 -1.034 -29.832 1.00 68.69 170 ASP A O 1
ATOM 1407 N N . VAL A 1 171 ? 19.549 -2.613 -28.875 1.00 72.38 171 VAL A N 1
ATOM 1408 C CA . VAL A 1 171 ? 19.710 -2.108 -27.506 1.00 72.38 171 VAL A CA 1
ATOM 1409 C C . VAL A 1 171 ? 20.762 -2.926 -26.780 1.00 72.38 171 VAL A C 1
ATOM 1411 O O . VAL A 1 171 ? 20.743 -4.154 -26.787 1.00 72.38 171 VAL A O 1
ATOM 1414 N N . ASN A 1 172 ? 21.682 -2.234 -26.104 1.00 79.25 172 ASN A N 1
ATOM 1415 C CA . ASN A 1 172 ? 22.763 -2.891 -25.388 1.00 79.25 172 ASN A CA 1
ATOM 1416 C C . ASN A 1 172 ? 22.190 -3.896 -24.362 1.00 79.25 172 ASN A C 1
ATOM 1418 O O . ASN A 1 172 ? 21.434 -3.499 -23.469 1.00 79.25 172 ASN A O 1
ATOM 1422 N N . PRO A 1 173 ? 22.570 -5.184 -24.425 1.00 74.19 173 PRO A N 1
ATOM 1423 C CA . PRO A 1 173 ? 22.033 -6.203 -23.529 1.00 74.19 173 PRO A CA 1
ATOM 1424 C C . PRO A 1 173 ? 22.339 -5.913 -22.055 1.00 74.19 173 PRO A C 1
ATOM 1426 O O . PRO A 1 173 ? 21.531 -6.238 -21.190 1.00 74.19 173 PRO A O 1
ATOM 1429 N N . MET A 1 174 ? 23.462 -5.255 -21.752 1.00 74.25 174 MET A N 1
ATOM 1430 C CA . MET A 1 174 ? 23.806 -4.848 -20.389 1.00 74.25 174 MET A CA 1
ATOM 1431 C C . MET A 1 174 ? 22.847 -3.780 -19.849 1.00 74.25 174 MET A C 1
ATOM 1433 O O . MET A 1 174 ? 22.520 -3.800 -18.664 1.00 74.25 174 MET A O 1
ATOM 1437 N N . PHE A 1 175 ? 22.351 -2.888 -20.711 1.00 78.06 175 PHE A N 1
ATOM 1438 C CA . PHE A 1 175 ? 21.351 -1.884 -20.343 1.00 78.06 175 PHE A CA 1
ATOM 1439 C C . PHE A 1 175 ? 20.017 -2.539 -19.960 1.00 78.06 175 PHE A C 1
ATOM 1441 O O . PHE A 1 175 ? 19.458 -2.224 -18.909 1.00 78.06 175 PHE A O 1
ATOM 1448 N N . LEU A 1 176 ? 19.555 -3.512 -20.753 1.00 73.25 176 LEU A N 1
ATOM 1449 C CA . LEU A 1 176 ? 18.344 -4.287 -20.455 1.00 73.25 176 LEU A CA 1
ATOM 1450 C C . LEU A 1 176 ? 18.472 -5.062 -19.140 1.00 73.25 176 LEU A C 1
ATOM 1452 O O . LEU A 1 176 ? 17.563 -5.030 -18.313 1.00 73.25 176 LEU A O 1
ATOM 1456 N N . THR A 1 177 ? 19.618 -5.704 -18.906 1.00 73.62 177 THR A N 1
ATOM 1457 C CA . THR A 1 177 ? 19.880 -6.417 -17.651 1.00 73.62 177 THR A CA 1
ATOM 1458 C C . THR A 1 177 ? 19.808 -5.479 -16.443 1.00 73.62 177 THR A C 1
ATOM 1460 O O . THR A 1 177 ? 19.174 -5.821 -15.447 1.00 73.62 177 THR A O 1
ATOM 1463 N N . ILE A 1 178 ? 20.408 -4.284 -16.519 1.00 78.12 178 ILE A N 1
ATOM 1464 C CA . ILE A 1 178 ? 20.356 -3.292 -15.430 1.00 78.12 178 ILE A CA 1
ATOM 1465 C C . ILE A 1 178 ? 18.914 -2.840 -15.165 1.00 78.12 178 ILE A C 1
ATOM 1467 O O . ILE A 1 178 ? 18.490 -2.814 -14.009 1.00 78.12 178 ILE A O 1
ATOM 1471 N N . LEU A 1 179 ? 18.140 -2.526 -16.209 1.00 77.88 179 LEU A N 1
ATOM 1472 C CA . LEU A 1 179 ? 16.740 -2.121 -16.052 1.00 77.88 179 LEU A CA 1
ATOM 1473 C C . LEU A 1 179 ? 15.873 -3.226 -15.442 1.00 77.88 179 LEU A C 1
ATOM 1475 O O . LEU A 1 179 ? 15.031 -2.935 -14.591 1.00 77.88 179 LEU A O 1
ATOM 1479 N N . ASN A 1 180 ? 16.116 -4.488 -15.793 1.00 73.81 180 ASN A N 1
ATOM 1480 C CA . ASN A 1 180 ? 15.454 -5.628 -15.163 1.00 73.81 180 ASN A CA 1
ATOM 1481 C C . ASN A 1 180 ? 15.755 -5.713 -13.658 1.00 73.81 180 ASN A C 1
ATOM 1483 O O . ASN A 1 180 ? 14.830 -5.888 -12.865 1.00 73.81 180 ASN A O 1
ATOM 1487 N N . PHE A 1 181 ? 17.010 -5.511 -13.238 1.00 76.38 181 PHE A N 1
ATOM 1488 C CA . PHE A 1 181 ? 17.359 -5.465 -11.811 1.00 76.38 181 PHE A CA 1
ATOM 1489 C C . PHE A 1 181 ? 16.664 -4.318 -11.076 1.00 76.38 181 PHE A C 1
ATOM 1491 O O . PHE A 1 181 ? 16.124 -4.525 -9.988 1.00 76.38 181 PHE A O 1
ATOM 1498 N N . ILE A 1 182 ? 16.642 -3.123 -11.674 1.00 81.69 182 ILE A N 1
ATOM 1499 C CA . ILE A 1 182 ? 15.945 -1.965 -11.100 1.00 81.69 182 ILE A CA 1
ATOM 1500 C C . ILE A 1 182 ? 14.449 -2.263 -10.970 1.00 81.69 182 ILE A C 1
ATOM 1502 O O . ILE A 1 182 ? 13.860 -1.995 -9.927 1.00 81.69 182 ILE A O 1
ATOM 1506 N N . THR A 1 183 ? 13.846 -2.874 -11.990 1.00 77.38 183 THR A N 1
ATOM 1507 C CA . THR A 1 183 ? 12.426 -3.250 -11.998 1.00 77.38 183 THR A CA 1
ATOM 1508 C C . THR A 1 183 ? 12.102 -4.251 -10.903 1.00 77.38 183 THR A C 1
ATOM 1510 O O . THR A 1 183 ? 11.153 -4.051 -10.148 1.00 77.38 183 THR A O 1
ATOM 1513 N N . LEU A 1 184 ? 12.908 -5.303 -10.773 1.00 75.56 184 LEU A N 1
ATOM 1514 C CA . LEU A 1 184 ? 12.729 -6.316 -9.740 1.00 75.56 184 LEU A CA 1
ATOM 1515 C C . LEU A 1 184 ? 12.861 -5.703 -8.339 1.00 75.56 184 LEU A C 1
ATOM 1517 O O . LEU A 1 184 ? 12.012 -5.944 -7.482 1.00 75.56 184 LEU A O 1
ATOM 1521 N N . GLY A 1 185 ? 13.861 -4.841 -8.132 1.00 77.94 185 GLY A N 1
ATOM 1522 C CA . GLY A 1 185 ? 14.015 -4.072 -6.897 1.00 77.94 185 GLY A CA 1
ATOM 1523 C C . GLY A 1 185 ? 12.824 -3.150 -6.615 1.00 77.94 185 GLY A C 1
ATOM 1524 O O . GLY A 1 185 ? 12.347 -3.096 -5.484 1.00 77.94 185 GLY A O 1
ATOM 1525 N N . TRP A 1 186 ? 12.294 -2.470 -7.634 1.00 79.25 186 TRP A N 1
ATOM 1526 C CA . TRP A 1 186 ? 11.136 -1.580 -7.515 1.00 79.25 186 TRP A CA 1
ATOM 1527 C C . TRP A 1 186 ? 9.862 -2.323 -7.107 1.00 79.25 186 TRP A C 1
ATOM 1529 O O . TRP A 1 186 ? 9.181 -1.908 -6.166 1.00 79.25 186 TRP A O 1
ATOM 1539 N N . TYR A 1 187 ? 9.551 -3.440 -7.771 1.00 74.31 187 TYR A N 1
ATOM 1540 C CA . TYR A 1 187 ? 8.418 -4.297 -7.403 1.00 74.31 187 TYR A CA 1
ATOM 1541 C C . TYR A 1 187 ? 8.559 -4.808 -5.978 1.00 74.31 187 TYR A C 1
ATOM 1543 O O . TYR A 1 187 ? 7.618 -4.732 -5.188 1.00 74.31 187 TYR A O 1
ATOM 1551 N N . PHE A 1 188 ? 9.756 -5.278 -5.643 1.00 74.81 188 PHE A N 1
ATOM 1552 C CA . PHE A 1 188 ? 10.051 -5.786 -4.322 1.00 74.81 188 PHE A CA 1
ATOM 1553 C C . PHE A 1 188 ? 9.832 -4.715 -3.235 1.00 74.81 188 PHE A C 1
ATOM 1555 O O . PHE A 1 188 ? 9.085 -4.936 -2.280 1.00 74.81 188 PHE A O 1
ATOM 1562 N N . MET A 1 189 ? 10.389 -3.514 -3.420 1.00 76.31 189 MET A N 1
ATOM 1563 C CA . MET A 1 189 ? 10.196 -2.384 -2.504 1.00 76.31 189 MET A CA 1
ATOM 1564 C C . MET A 1 189 ? 8.735 -1.928 -2.422 1.00 76.31 189 MET A C 1
ATOM 1566 O O . MET A 1 189 ? 8.272 -1.575 -1.340 1.00 76.31 189 MET A O 1
ATOM 1570 N N . SER A 1 190 ? 7.994 -1.964 -3.532 1.00 70.00 190 SER A N 1
ATOM 1571 C CA . SER A 1 190 ? 6.572 -1.594 -3.562 1.00 70.00 190 SER A CA 1
ATOM 1572 C C . SER A 1 190 ? 5.716 -2.554 -2.732 1.00 70.00 190 SER A C 1
ATOM 1574 O O . SER A 1 190 ? 4.856 -2.110 -1.973 1.00 70.00 190 SER A O 1
ATOM 1576 N N . ILE A 1 191 ? 5.989 -3.862 -2.811 1.00 70.62 191 ILE A N 1
ATOM 1577 C CA . ILE A 1 191 ? 5.310 -4.879 -1.993 1.00 70.62 191 ILE A CA 1
ATOM 1578 C C . ILE A 1 191 ? 5.635 -4.677 -0.509 1.00 70.62 191 ILE A C 1
ATOM 1580 O O . ILE A 1 191 ? 4.733 -4.710 0.328 1.00 70.62 191 ILE A O 1
ATOM 1584 N N . LEU A 1 192 ? 6.900 -4.410 -0.167 1.00 71.06 192 LEU A N 1
ATOM 1585 C CA . LEU A 1 192 ? 7.274 -4.091 1.213 1.00 71.06 192 LEU A CA 1
ATOM 1586 C C . LEU A 1 192 ? 6.579 -2.839 1.737 1.00 71.06 192 LEU A C 1
ATOM 1588 O O . LEU A 1 192 ? 6.087 -2.836 2.866 1.00 71.06 192 LEU A O 1
ATOM 1592 N N . ALA A 1 193 ? 6.534 -1.780 0.931 1.00 67.19 193 ALA A N 1
ATOM 1593 C CA . ALA A 1 193 ? 5.862 -0.544 1.297 1.00 67.19 193 ALA A CA 1
ATOM 1594 C C . ALA A 1 193 ? 4.368 -0.786 1.559 1.00 67.19 193 ALA A C 1
ATOM 1596 O O . ALA A 1 193 ? 3.857 -0.322 2.577 1.00 67.19 193 ALA A O 1
ATOM 1597 N N . ALA A 1 194 ? 3.688 -1.565 0.712 1.00 64.88 194 ALA A N 1
ATOM 1598 C CA . ALA A 1 194 ? 2.285 -1.929 0.912 1.00 64.88 194 ALA A CA 1
ATOM 1599 C C . ALA A 1 194 ? 2.075 -2.694 2.229 1.00 64.88 194 ALA A C 1
ATOM 1601 O O . ALA A 1 194 ? 1.304 -2.260 3.082 1.00 64.88 194 ALA A O 1
ATOM 1602 N N . LEU A 1 195 ? 2.836 -3.772 2.449 1.00 64.88 195 LEU A N 1
ATOM 1603 C CA . LEU A 1 195 ? 2.700 -4.614 3.643 1.00 64.88 195 LEU A CA 1
ATOM 1604 C C . LEU A 1 195 ? 2.994 -3.850 4.940 1.00 64.88 195 LEU A C 1
ATOM 1606 O O . LEU A 1 195 ? 2.264 -3.978 5.923 1.00 64.88 195 LEU A O 1
ATOM 1610 N N . THR A 1 196 ? 4.053 -3.037 4.955 1.00 66.38 196 THR A N 1
ATOM 1611 C CA . THR A 1 196 ? 4.421 -2.245 6.139 1.00 66.38 196 THR A CA 1
ATOM 1612 C C . THR A 1 196 ? 3.411 -1.142 6.430 1.00 66.38 196 THR A C 1
ATOM 1614 O O . THR A 1 196 ? 3.109 -0.890 7.599 1.00 66.38 196 THR A O 1
ATOM 1617 N N . THR A 1 197 ? 2.857 -0.506 5.396 1.00 63.19 197 THR A N 1
ATOM 1618 C CA . THR A 1 197 ? 1.886 0.577 5.569 1.00 63.19 197 THR A CA 1
ATOM 1619 C C . THR A 1 197 ? 0.539 0.043 6.040 1.00 63.19 197 THR A C 1
ATOM 1621 O O . THR A 1 197 ? 0.010 0.551 7.031 1.00 63.19 197 THR A O 1
ATOM 1624 N N . A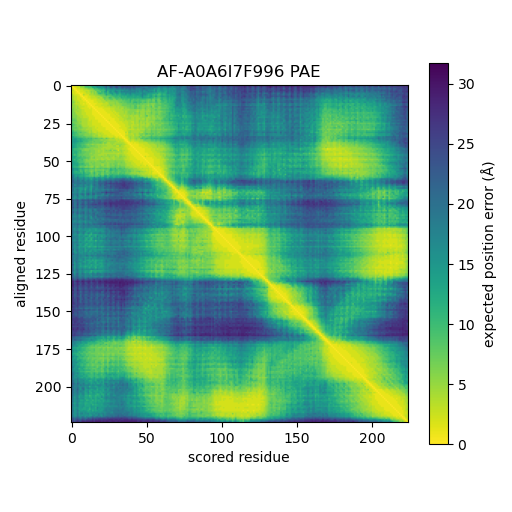SP A 1 198 ? 0.036 -1.029 5.424 1.00 62.00 198 ASP A N 1
ATOM 1625 C CA . ASP A 1 198 ? -1.194 -1.697 5.856 1.00 62.00 198 ASP A CA 1
ATOM 1626 C C . ASP A 1 198 ? -1.075 -2.166 7.305 1.00 62.00 198 ASP A C 1
ATOM 1628 O O . ASP A 1 198 ? -1.972 -1.948 8.125 1.00 62.00 198 ASP A O 1
ATOM 1632 N N . TYR A 1 199 ? 0.065 -2.756 7.667 1.00 63.59 199 TYR A N 1
ATOM 1633 C CA . TYR A 1 199 ? 0.316 -3.179 9.037 1.00 63.59 199 TYR A CA 1
ATOM 1634 C C . TYR A 1 199 ? 0.336 -1.991 10.020 1.00 63.59 199 TYR A C 1
ATOM 1636 O O . TYR A 1 199 ? -0.363 -2.004 11.039 1.00 63.59 199 TYR A O 1
ATOM 1644 N N . ALA A 1 200 ? 1.087 -0.928 9.711 1.00 63.19 200 ALA A N 1
ATOM 1645 C CA . ALA A 1 200 ? 1.211 0.241 10.582 1.00 63.19 200 ALA A CA 1
ATOM 1646 C C . ALA A 1 200 ? -0.127 0.978 10.785 1.00 63.19 200 ALA A C 1
ATOM 1648 O O . ALA A 1 200 ? -0.416 1.438 11.896 1.00 63.19 200 ALA A O 1
ATOM 1649 N N . ILE A 1 201 ? -0.951 1.077 9.736 1.00 65.00 201 ILE A N 1
ATOM 1650 C CA . ILE A 1 201 ? -2.293 1.672 9.802 1.00 65.00 201 ILE A CA 1
ATOM 1651 C C . ILE A 1 201 ? -3.205 0.815 10.686 1.00 65.00 201 ILE A C 1
ATOM 1653 O O . ILE A 1 201 ? -3.838 1.341 11.606 1.00 65.00 201 ILE A O 1
ATOM 1657 N N . ASN A 1 202 ? -3.211 -0.505 10.485 1.00 66.31 202 ASN A N 1
ATOM 1658 C CA . ASN A 1 202 ? -4.025 -1.434 11.270 1.00 66.31 202 ASN A CA 1
ATOM 1659 C C . ASN A 1 202 ? -3.675 -1.410 12.769 1.00 66.31 202 ASN A C 1
ATOM 1661 O O . ASN A 1 202 ? -4.579 -1.408 13.609 1.00 66.31 202 ASN A O 1
ATOM 1665 N N . LYS A 1 203 ? -2.383 -1.331 13.118 1.00 69.81 203 LYS A N 1
ATOM 1666 C CA . LYS A 1 203 ? -1.919 -1.241 14.514 1.00 69.81 203 LYS A CA 1
ATOM 1667 C C . LYS A 1 203 ? -2.379 0.055 15.185 1.00 69.81 203 LYS A C 1
ATOM 1669 O O . LYS A 1 203 ? -2.939 0.032 16.282 1.00 69.81 203 LYS A O 1
ATOM 1674 N N . LYS A 1 204 ? -2.210 1.196 14.502 1.00 71.88 204 LYS A N 1
ATOM 1675 C CA . LYS A 1 204 ? -2.698 2.501 14.985 1.00 71.88 204 LYS A CA 1
ATOM 1676 C C . LYS A 1 204 ? -4.220 2.511 15.162 1.00 71.88 204 LYS A C 1
ATOM 1678 O O . LYS A 1 204 ? -4.694 3.022 16.173 1.00 71.88 204 LYS A O 1
ATOM 1683 N N . ARG A 1 205 ? -4.975 1.912 14.229 1.00 73.69 205 ARG A N 1
ATOM 1684 C CA . ARG A 1 205 ? -6.440 1.774 14.314 1.00 73.69 205 ARG A CA 1
ATOM 1685 C C . ARG A 1 205 ? -6.866 0.987 15.548 1.00 73.69 205 ARG A C 1
ATOM 1687 O O . ARG A 1 205 ? -7.698 1.464 16.312 1.00 73.69 205 ARG A O 1
ATOM 1694 N N . ASN A 1 206 ? -6.317 -0.213 15.733 1.00 76.69 206 ASN A N 1
ATOM 1695 C CA . ASN A 1 206 ? -6.720 -1.085 16.836 1.00 76.69 206 ASN A CA 1
ATOM 1696 C C . ASN A 1 206 ? -6.432 -0.423 18.190 1.00 76.69 206 ASN A C 1
ATOM 1698 O O . ASN A 1 206 ? -7.266 -0.493 19.086 1.00 76.69 206 ASN A O 1
ATOM 1702 N N . ARG A 1 207 ? -5.306 0.296 18.301 1.00 82.19 207 ARG A N 1
ATOM 1703 C CA . ARG A 1 207 ? -4.987 1.096 19.487 1.00 82.19 207 ARG A CA 1
ATOM 1704 C C . ARG A 1 207 ? -5.987 2.232 19.709 1.00 82.19 207 ARG A C 1
ATOM 1706 O O . ARG A 1 207 ? -6.448 2.406 20.824 1.00 82.19 207 ARG A O 1
ATOM 1713 N N . LEU A 1 208 ? -6.360 2.981 18.668 1.00 83.00 208 LEU A N 1
ATOM 1714 C CA . LEU A 1 208 ? -7.366 4.042 18.798 1.00 83.00 208 LEU A CA 1
ATOM 1715 C C . LEU A 1 208 ? -8.717 3.490 19.282 1.00 83.00 208 LEU A C 1
ATOM 1717 O O . LEU A 1 208 ? -9.342 4.082 20.155 1.00 83.00 208 LEU A O 1
ATOM 1721 N N . LEU A 1 209 ? -9.156 2.349 18.743 1.00 84.50 209 LEU A N 1
ATOM 1722 C CA . LEU A 1 209 ? -10.386 1.688 19.184 1.00 84.50 209 LEU A CA 1
ATOM 1723 C C . LEU A 1 209 ? -10.293 1.200 20.635 1.00 84.50 209 LEU A C 1
ATOM 1725 O O . LEU A 1 209 ? -11.271 1.318 21.366 1.00 84.50 209 LEU A O 1
ATOM 1729 N N . GLU A 1 210 ? -9.133 0.696 21.063 1.00 86.75 210 GLU A N 1
ATOM 1730 C CA . GLU A 1 210 ? -8.883 0.312 22.458 1.00 86.75 210 GLU A CA 1
ATOM 1731 C C . GLU A 1 210 ? -9.057 1.506 23.413 1.00 86.75 210 GLU A C 1
ATOM 1733 O O . GLU A 1 210 ? -9.782 1.391 24.399 1.00 86.75 210 GLU A O 1
ATOM 1738 N N . GLU A 1 211 ? -8.483 2.665 23.078 1.00 88.81 211 GLU A N 1
ATOM 1739 C CA . GLU A 1 211 ? -8.600 3.897 23.876 1.00 88.81 211 GLU A CA 1
ATOM 1740 C C . GLU A 1 211 ? -10.049 4.425 23.914 1.00 88.81 211 GLU A C 1
ATOM 1742 O O . GLU A 1 211 ? -10.5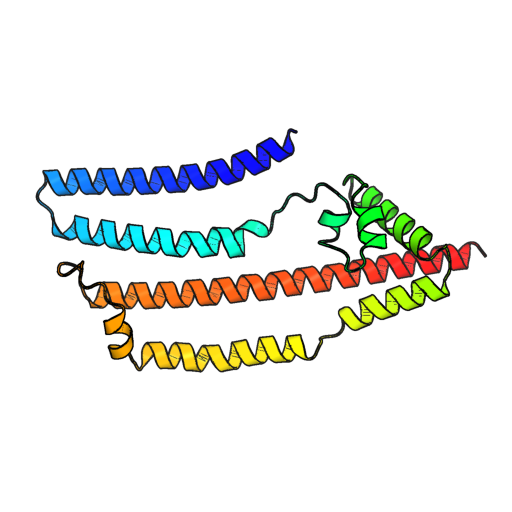48 4.831 24.965 1.00 88.81 211 GLU A O 1
ATOM 1747 N N . ILE A 1 212 ? -10.773 4.382 22.785 1.00 88.19 212 ILE A N 1
ATOM 1748 C CA . ILE A 1 212 ? -12.191 4.783 22.742 1.00 88.19 212 ILE A CA 1
ATOM 1749 C C . ILE A 1 212 ? -13.044 3.838 23.597 1.00 88.19 212 ILE A C 1
ATOM 1751 O O . ILE A 1 212 ? -13.940 4.297 24.309 1.00 88.19 212 ILE A O 1
ATOM 1755 N N . LEU A 1 213 ? -12.782 2.528 23.552 1.00 88.94 213 LEU A N 1
ATOM 1756 C CA . LEU A 1 213 ? -13.482 1.545 24.380 1.00 88.94 213 LEU A CA 1
ATOM 1757 C C . LEU A 1 213 ? -13.222 1.777 25.872 1.00 88.94 213 LEU A C 1
ATOM 1759 O O . LEU A 1 213 ? -14.165 1.692 26.658 1.00 88.94 213 LEU A O 1
ATOM 1763 N N . ASP A 1 214 ? -12.000 2.147 26.258 1.00 91.31 214 ASP A N 1
ATOM 1764 C CA . ASP A 1 214 ? -11.677 2.525 27.639 1.00 91.31 214 ASP A CA 1
ATOM 1765 C C . ASP A 1 214 ? -12.424 3.770 28.109 1.00 91.31 214 ASP A C 1
ATOM 1767 O O . ASP A 1 214 ? -12.989 3.782 29.208 1.00 91.31 214 ASP A O 1
ATOM 1771 N N . ALA A 1 215 ? -12.514 4.791 27.257 1.00 90.56 215 ALA A N 1
ATOM 1772 C CA . ALA A 1 215 ? -13.331 5.965 27.540 1.00 90.56 215 ALA A CA 1
ATOM 1773 C C . ALA A 1 215 ? -14.826 5.602 27.658 1.00 90.56 215 ALA A C 1
ATOM 1775 O O . ALA A 1 215 ? -15.527 6.123 28.526 1.00 90.56 215 ALA A O 1
ATOM 1776 N N . CYS A 1 216 ? -15.326 4.679 26.826 1.00 89.50 216 CYS A N 1
ATOM 1777 C CA . CYS A 1 216 ? -16.714 4.213 26.894 1.00 89.50 216 CYS A CA 1
ATOM 1778 C C . CYS A 1 216 ? -17.023 3.462 28.191 1.00 89.50 216 CYS A C 1
ATOM 1780 O O . CYS A 1 216 ? -18.084 3.683 28.772 1.00 89.50 216 CYS A O 1
ATOM 1782 N N . ILE A 1 217 ? -16.113 2.584 28.623 1.00 91.12 217 ILE A N 1
ATOM 1783 C CA . ILE A 1 217 ? -16.224 1.836 29.878 1.00 91.12 217 ILE A CA 1
ATOM 1784 C C . ILE A 1 217 ? -16.232 2.811 31.056 1.00 91.12 217 ILE A C 1
ATOM 1786 O O . ILE A 1 217 ? -17.148 2.759 31.872 1.00 91.12 217 ILE A O 1
ATOM 1790 N N . SER A 1 218 ? -15.276 3.744 31.087 1.00 91.19 218 SER A N 1
ATOM 1791 C CA . SER A 1 218 ? -15.146 4.728 32.167 1.00 91.19 218 SER A CA 1
ATOM 1792 C C . SER A 1 218 ? -16.393 5.610 32.299 1.00 91.19 218 SER A C 1
ATOM 1794 O O . SER A 1 218 ? -16.890 5.807 33.403 1.00 91.19 218 SER A O 1
ATOM 1796 N N . ASP A 1 219 ? -16.953 6.091 31.182 1.00 90.50 219 ASP A N 1
ATOM 1797 C CA . ASP A 1 219 ? -18.186 6.898 31.185 1.00 90.50 219 ASP A CA 1
ATOM 1798 C C . ASP A 1 219 ? -19.402 6.118 31.718 1.00 90.50 219 ASP A C 1
ATOM 1800 O O . ASP A 1 219 ? -20.247 6.684 32.406 1.00 90.50 219 ASP A O 1
ATOM 1804 N N . LEU A 1 220 ? -19.506 4.817 31.423 1.00 88.62 220 LEU A N 1
ATOM 1805 C CA . LEU A 1 220 ? -20.612 3.984 31.911 1.00 88.62 220 LEU A CA 1
ATOM 1806 C C . LEU A 1 220 ? -20.452 3.567 33.372 1.00 88.62 220 LEU A C 1
ATOM 1808 O O . LEU A 1 220 ? -21.453 3.392 34.062 1.00 88.62 220 LEU A O 1
ATOM 1812 N N . GLU A 1 221 ? -19.218 3.414 33.845 1.00 88.56 221 GLU A N 1
ATOM 1813 C CA . GLU A 1 221 ? -18.925 3.153 35.255 1.00 88.56 221 GLU A CA 1
ATOM 1814 C C . GLU A 1 221 ? -19.159 4.394 36.126 1.00 88.56 221 GLU A C 1
ATOM 1816 O O . GLU A 1 221 ? -19.639 4.250 37.242 1.00 88.56 221 GLU A O 1
ATOM 1821 N N . GLN A 1 222 ? -18.898 5.603 35.612 1.00 83.31 222 GLN A N 1
ATOM 1822 C CA . GLN A 1 222 ? -19.146 6.869 36.323 1.00 83.31 222 GLN A CA 1
ATOM 1823 C C . GLN A 1 222 ? -20.622 7.294 36.364 1.00 83.31 222 GLN A C 1
ATOM 1825 O O . GLN A 1 222 ? -20.999 8.119 37.192 1.00 83.31 222 GLN A O 1
ATOM 1830 N N . LYS A 1 223 ? -21.454 6.780 35.450 1.00 71.12 223 LYS A N 1
ATOM 1831 C CA . LYS A 1 223 ? -22.900 7.069 35.385 1.00 71.12 223 LYS A CA 1
ATOM 1832 C C . LYS A 1 223 ? -23.766 6.102 36.200 1.00 71.12 223 LYS A C 1
ATOM 1834 O O . LYS A 1 223 ? -24.982 6.292 36.237 1.00 71.12 223 LYS A O 1
ATOM 1839 N N . LYS A 1 224 ? -23.167 5.066 36.791 1.00 53.03 224 LYS A N 1
ATOM 1840 C CA . LYS A 1 224 ? -23.811 4.162 37.754 1.00 53.03 224 LYS A CA 1
ATOM 1841 C C . LYS A 1 224 ? -23.597 4.661 39.174 1.00 53.03 224 LYS A C 1
ATOM 1843 O O . LYS A 1 224 ? -24.532 4.456 39.976 1.00 53.03 224 LYS A O 1
#

Mean predicted aligned error: 13.04 Å